Protein AF-A0AAD9J8U0-F1 (afdb_monomer)

pLDDT: mean 70.31, std 21.95, range [33.41, 97.12]

Sequence (191 aa):
MLRVLRGERAHTTIIHQSSKSTVIAKATTEDRRFEGFLTSHAYGHVLAEIAKRDTVLFPRETAAPAPSTEGPVTVTDDSCTCAFPCTFRLPCRHILAHREMSCKSSFDADLADKRWTASYSMSSVAPAESLQPSQKPSPRLQPSQKPSPCLQPSQKPSHKYTVTTLILRMTLFKQRLISSPKYPTSTFVTS

Mean predicted aligned error: 18.39 Å

Organism: Ridgeia piscesae (NCBI:txid27915)

Foldseek 3Di:
DPPPVVVVVVVVVVVVVVVLVVLVVQQDPLLCVCVQWFDPVLNVVSSVQSSCLVVWDDDPPDQWFTDDPVGGWREDLQDIPDPCCVPQLADGSRNQNVCVVVVHRSDDNNSHDPCGTPVNVVVPPDPPDDDDDDDDDDDDDDDDDDDDDDDDDDDDDDDDDDDDDDPDDPPPDPPDPPDDDDDDDDDDDDD

InterPro domains:
  IPR007527 Zinc finger, SWIM-type [PS50966] (71-103)

Secondary structure (DSSP, 8-state):
--STHHHHHHHHHHHHHHHHHHHHHH--TTTTHHHHHB-HHHHHHHHHHHTTGGG----SSS-PPEEETTEEE-B-SS-B-SHHHHHH-S--HHHHHHHHHTT--S--GGGS-GGGBHHHHHHT---------------------PPPPPPP-----------------SSS-SS-S--PPPPPP------

Radius of gyration: 27.57 Å; Cα contacts (8 Å, |Δi|>4): 130; chains: 1; bounding box: 66×89×74 Å

Structure (mmCIF, N/CA/C/O backbone):
data_AF-A0AAD9J8U0-F1
#
_entry.id   AF-A0AAD9J8U0-F1
#
loop_
_atom_site.group_PDB
_atom_site.id
_atom_site.type_symbol
_atom_site.label_atom_id
_atom_site.label_alt_id
_atom_site.label_comp_id
_atom_site.label_asym_id
_atom_site.label_entity_id
_atom_site.label_seq_id
_atom_site.pdbx_PDB_ins_code
_atom_site.Cartn_x
_atom_site.Cartn_y
_atom_site.Cartn_z
_atom_site.occupancy
_atom_site.B_iso_or_equiv
_atom_site.auth_seq_id
_atom_site.auth_comp_id
_atom_site.auth_asym_id
_atom_site.auth_atom_id
_atom_site.pdbx_PDB_model_num
ATOM 1 N N . MET A 1 1 ? -13.017 -4.670 -43.293 1.00 50.97 1 MET A N 1
ATOM 2 C CA . MET A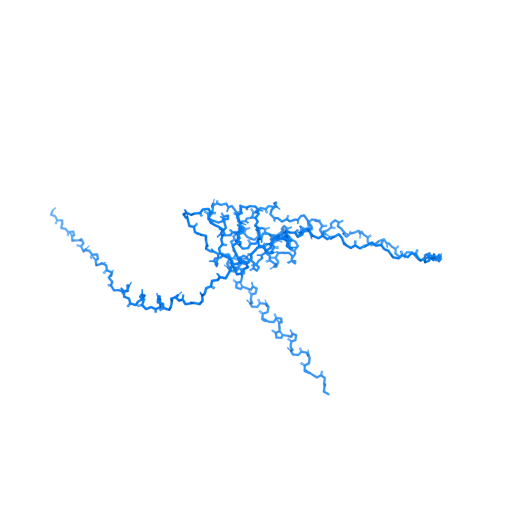 1 1 ? -13.422 -4.147 -41.966 1.00 50.97 1 MET A CA 1
ATOM 3 C C . MET A 1 1 ? -12.274 -4.316 -40.961 1.00 50.97 1 MET A C 1
ATOM 5 O O . MET A 1 1 ? -12.186 -5.361 -40.344 1.00 50.97 1 MET A O 1
ATOM 9 N N . LEU A 1 2 ? -11.360 -3.343 -40.816 1.00 51.59 2 LEU A N 1
ATOM 10 C CA . LEU A 1 2 ? -10.200 -3.439 -39.891 1.00 51.59 2 LEU A CA 1
ATOM 11 C C . LEU A 1 2 ? -9.899 -2.126 -39.125 1.00 51.59 2 LEU A C 1
ATOM 13 O O . LEU A 1 2 ? -8.809 -1.947 -38.593 1.00 51.59 2 LEU A O 1
ATOM 17 N N . ARG A 1 3 ? -10.846 -1.176 -39.057 1.00 55.41 3 ARG A N 1
ATOM 18 C CA . ARG A 1 3 ? -10.639 0.133 -38.392 1.00 55.41 3 ARG A CA 1
ATOM 19 C C . ARG A 1 3 ? -11.109 0.201 -36.932 1.00 55.41 3 ARG A C 1
ATOM 21 O O . ARG A 1 3 ? -10.814 1.181 -36.262 1.00 55.41 3 ARG A O 1
ATOM 28 N N . VAL A 1 4 ? -11.792 -0.825 -36.426 1.00 57.00 4 VAL A N 1
ATOM 29 C CA . VAL A 1 4 ? -12.461 -0.770 -35.109 1.00 57.00 4 VAL A CA 1
ATOM 30 C C . VAL A 1 4 ? -11.488 -0.992 -33.937 1.00 57.00 4 VAL A C 1
ATOM 32 O O . VAL A 1 4 ? -11.647 -0.388 -32.885 1.00 57.00 4 VAL A O 1
ATOM 35 N N . LEU A 1 5 ? -10.395 -1.739 -34.132 1.00 52.69 5 LEU A N 1
ATOM 36 C CA . LEU A 1 5 ? -9.500 -2.141 -33.032 1.00 52.69 5 LEU A CA 1
ATOM 37 C C . LEU A 1 5 ? -8.493 -1.061 -32.572 1.00 52.69 5 LEU A C 1
ATOM 39 O O . LEU A 1 5 ? -7.858 -1.221 -31.532 1.00 52.69 5 LEU A O 1
ATOM 43 N N . ARG A 1 6 ? -8.311 0.042 -33.320 1.00 54.88 6 ARG A N 1
ATOM 44 C CA . ARG A 1 6 ? -7.396 1.137 -32.914 1.00 54.88 6 ARG A CA 1
ATOM 45 C C . ARG A 1 6 ? -8.037 2.153 -31.960 1.00 54.88 6 ARG A C 1
ATOM 47 O O . ARG A 1 6 ? -7.301 2.801 -31.223 1.00 54.88 6 ARG A O 1
ATOM 54 N N . GLY A 1 7 ? -9.367 2.276 -31.944 1.00 55.00 7 GLY A N 1
ATOM 55 C CA . GLY A 1 7 ? -10.076 3.229 -31.078 1.00 55.00 7 GLY A CA 1
ATOM 56 C C . GLY A 1 7 ? -10.108 2.810 -29.604 1.00 55.00 7 GLY A C 1
ATOM 57 O O . GLY A 1 7 ? -9.929 3.644 -28.720 1.00 55.00 7 GLY A O 1
ATOM 58 N N . GLU A 1 8 ? -10.251 1.510 -29.332 1.00 53.22 8 GLU A N 1
ATOM 59 C CA . GLU A 1 8 ? -10.388 0.992 -27.963 1.00 53.22 8 GLU A CA 1
ATOM 60 C C . GLU A 1 8 ? -9.113 1.173 -27.127 1.00 53.22 8 GLU A C 1
ATOM 62 O O . GLU A 1 8 ? -9.189 1.559 -25.960 1.00 53.22 8 GLU A O 1
ATOM 67 N N . ARG A 1 9 ? -7.922 1.005 -27.727 1.00 54.78 9 ARG A N 1
ATOM 68 C CA . ARG A 1 9 ? -6.651 1.255 -27.021 1.00 54.78 9 ARG A CA 1
ATOM 69 C C . ARG A 1 9 ? -6.529 2.703 -26.553 1.00 54.78 9 ARG A C 1
ATOM 71 O O . ARG A 1 9 ? -6.177 2.922 -25.400 1.00 54.78 9 ARG A O 1
ATOM 78 N N . ALA A 1 10 ? -6.874 3.677 -27.394 1.00 54.81 10 ALA A N 1
ATOM 79 C CA . ALA A 1 10 ? -6.769 5.089 -27.026 1.00 54.81 10 ALA A CA 1
ATOM 80 C C . ALA A 1 10 ? -7.714 5.459 -25.868 1.00 54.81 10 ALA A C 1
ATOM 82 O O . ALA A 1 10 ? -7.322 6.191 -24.960 1.00 54.81 10 ALA A O 1
ATOM 83 N N . HIS A 1 11 ? -8.926 4.898 -25.850 1.00 58.62 11 HIS A N 1
ATOM 84 C CA . HIS A 1 11 ? -9.901 5.167 -24.793 1.00 58.62 11 HIS A CA 1
ATOM 85 C C . HIS A 1 11 ? -9.469 4.578 -23.441 1.00 58.62 11 HIS A C 1
ATOM 87 O O . HIS A 1 11 ? -9.596 5.235 -22.407 1.00 58.62 11 HIS A O 1
ATOM 93 N N . THR A 1 12 ? -8.878 3.375 -23.439 1.00 57.91 12 THR A N 1
ATOM 94 C CA . THR A 1 12 ? -8.316 2.799 -22.205 1.00 57.91 12 THR A CA 1
ATOM 95 C C . THR A 1 12 ? -7.174 3.651 -21.648 1.00 57.91 12 THR A C 1
ATOM 97 O O . THR A 1 12 ? -7.135 3.902 -20.444 1.00 57.91 12 THR A O 1
ATOM 100 N N . THR A 1 13 ? -6.285 4.177 -22.500 1.00 56.94 13 THR A N 1
ATOM 101 C CA . THR A 1 13 ? -5.152 5.001 -22.049 1.00 56.94 13 THR A CA 1
ATOM 102 C C . THR A 1 13 ? -5.612 6.294 -21.370 1.00 56.94 13 THR A C 1
ATOM 104 O O . THR A 1 13 ? -5.098 6.632 -20.306 1.00 56.94 13 THR A O 1
ATOM 107 N N . ILE A 1 14 ? -6.621 6.974 -21.923 1.00 59.69 14 ILE A N 1
ATOM 108 C CA . ILE A 1 14 ? -7.143 8.232 -21.363 1.00 59.69 14 ILE A CA 1
ATOM 109 C C . ILE A 1 14 ? -7.796 8.004 -19.986 1.00 59.69 14 ILE A C 1
ATOM 111 O O . ILE A 1 14 ? -7.549 8.771 -19.055 1.00 59.69 14 ILE A O 1
ATOM 115 N N . ILE A 1 15 ? -8.564 6.921 -19.816 1.00 59.59 15 ILE A N 1
ATOM 116 C CA . ILE A 1 15 ? -9.208 6.581 -18.531 1.00 59.59 15 ILE A CA 1
ATOM 117 C C . ILE A 1 15 ? -8.171 6.209 -17.458 1.00 59.59 15 ILE A C 1
ATOM 119 O O . ILE A 1 15 ? -8.286 6.622 -16.299 1.00 59.59 15 ILE A O 1
ATOM 123 N N . HIS A 1 16 ? -7.133 5.451 -17.823 1.00 55.59 16 HIS A N 1
ATOM 124 C CA . HIS A 1 16 ? -6.053 5.119 -16.891 1.00 55.59 16 HIS A CA 1
ATOM 125 C C . HIS A 1 16 ? -5.273 6.364 -16.447 1.00 55.59 16 HIS A C 1
ATOM 127 O O . HIS A 1 16 ? -4.867 6.457 -15.286 1.00 55.59 16 HIS A O 1
ATOM 133 N N . GLN A 1 17 ? -5.093 7.338 -17.342 1.00 56.22 17 GLN A N 1
ATOM 134 C CA . GLN A 1 17 ? -4.349 8.560 -17.051 1.00 56.22 17 GLN A CA 1
ATOM 135 C C . GLN A 1 17 ? -5.121 9.512 -16.124 1.00 56.22 17 GLN A C 1
ATOM 137 O O . GLN A 1 17 ? -4.527 10.057 -15.193 1.00 56.22 17 GLN A O 1
ATOM 142 N N . SER A 1 18 ? -6.440 9.654 -16.302 1.00 57.31 18 SER A N 1
ATOM 143 C CA . SER A 1 18 ? -7.274 10.476 -15.410 1.00 57.31 18 SER A CA 1
ATOM 144 C C . SER A 1 18 ? -7.386 9.876 -14.004 1.00 57.31 18 SER A C 1
ATOM 146 O O . SER A 1 18 ? -7.225 10.588 -13.013 1.00 57.31 18 SER A O 1
ATOM 148 N N . SER A 1 19 ? -7.546 8.552 -13.906 1.00 56.25 19 SER A N 1
ATOM 149 C CA . SER A 1 19 ? -7.629 7.836 -12.625 1.00 56.25 19 SER A CA 1
ATOM 150 C C . SER A 1 19 ? -6.336 7.957 -11.812 1.00 56.25 19 SER A C 1
ATOM 152 O O . SER A 1 19 ? -6.375 8.125 -10.594 1.00 56.25 19 SER A O 1
ATOM 154 N N . LYS A 1 20 ? -5.174 7.937 -12.479 1.00 58.91 20 LYS A N 1
ATOM 155 C CA . LYS A 1 20 ? -3.867 8.107 -11.827 1.00 58.91 20 LYS A CA 1
ATOM 156 C C . LYS A 1 20 ? -3.720 9.491 -11.178 1.00 58.91 20 LYS A C 1
ATOM 158 O O . LYS A 1 20 ? -3.128 9.597 -10.107 1.00 58.91 20 LYS A O 1
ATOM 163 N N . SER A 1 21 ? -4.296 10.534 -11.779 1.00 59.50 21 SER A N 1
ATOM 164 C CA . SER A 1 21 ? -4.202 11.911 -11.274 1.00 59.50 21 SER A CA 1
ATOM 165 C C . SER A 1 21 ? -4.947 12.116 -9.953 1.00 59.50 21 SER A C 1
ATOM 167 O O . SER A 1 21 ? -4.435 12.786 -9.059 1.00 59.50 21 SER A O 1
ATOM 169 N N . THR A 1 22 ? -6.138 11.532 -9.794 1.00 61.53 22 THR A N 1
ATOM 170 C CA . THR A 1 22 ? -6.919 11.653 -8.549 1.00 61.53 22 THR A CA 1
ATOM 171 C C . THR A 1 22 ? -6.259 10.909 -7.391 1.00 61.53 22 THR A C 1
ATOM 173 O O . THR A 1 22 ? -6.312 11.355 -6.248 1.00 61.53 22 THR A O 1
ATOM 176 N N . VAL A 1 23 ? -5.594 9.793 -7.685 1.00 62.78 23 VAL A N 1
ATOM 177 C CA . VAL A 1 23 ? -4.896 8.992 -6.679 1.00 62.78 23 VAL A CA 1
ATOM 178 C C . VAL A 1 23 ? -3.677 9.735 -6.113 1.00 62.78 23 VAL A C 1
ATOM 180 O O . VAL A 1 23 ? -3.467 9.729 -4.903 1.00 62.78 23 VAL A O 1
ATOM 183 N N . ILE A 1 24 ? -2.916 10.442 -6.956 1.00 67.00 24 ILE A N 1
ATOM 184 C CA . ILE A 1 24 ? -1.754 11.239 -6.517 1.00 67.00 24 ILE A CA 1
ATOM 185 C C . ILE A 1 24 ? -2.169 12.381 -5.575 1.00 67.00 24 ILE A C 1
ATOM 187 O O . ILE A 1 24 ? -1.408 12.740 -4.679 1.00 67.00 24 ILE A O 1
ATOM 191 N N . ALA A 1 25 ? -3.376 12.931 -5.732 1.00 68.06 25 ALA A N 1
ATOM 192 C CA . ALA A 1 25 ? -3.864 14.025 -4.891 1.00 68.06 25 ALA A CA 1
ATOM 193 C C . ALA A 1 25 ? -4.117 13.613 -3.427 1.00 68.06 25 ALA A C 1
ATOM 195 O O . ALA A 1 25 ? -4.076 14.466 -2.546 1.00 68.06 25 ALA A O 1
ATOM 196 N N . LYS A 1 26 ? -4.364 12.323 -3.164 1.00 76.56 26 LYS A N 1
ATOM 197 C CA . LYS A 1 26 ? -4.567 11.786 -1.808 1.00 76.56 26 LYS A CA 1
ATOM 198 C C . LYS A 1 26 ? -3.280 11.326 -1.123 1.00 76.56 26 LYS A C 1
ATOM 200 O O . LYS A 1 26 ? -3.281 11.116 0.084 1.00 76.56 26 LYS A O 1
ATOM 205 N N . ALA A 1 27 ? -2.205 11.133 -1.883 1.00 84.81 27 ALA A N 1
ATOM 206 C CA . ALA A 1 27 ? -0.946 10.646 -1.344 1.00 84.81 27 ALA A CA 1
ATOM 207 C C . ALA A 1 27 ? -0.275 11.722 -0.475 1.00 84.81 27 ALA A C 1
ATOM 209 O O . ALA A 1 27 ? -0.084 12.863 -0.904 1.00 84.81 27 ALA A O 1
ATOM 210 N N . THR A 1 28 ? 0.112 11.339 0.739 1.00 88.00 28 THR A N 1
ATOM 211 C CA . THR A 1 28 ? 0.881 12.185 1.656 1.00 88.00 28 THR A CA 1
ATOM 212 C C . THR A 1 28 ? 2.326 12.363 1.173 1.00 88.00 28 THR A C 1
ATOM 214 O O . THR A 1 28 ? 2.788 11.704 0.238 1.00 88.00 28 THR A O 1
ATOM 217 N N . THR A 1 29 ? 3.084 13.251 1.821 1.00 89.62 29 THR A N 1
ATOM 218 C CA . THR A 1 29 ? 4.527 13.396 1.564 1.00 89.62 29 THR A CA 1
ATOM 219 C C . THR A 1 29 ? 5.302 12.115 1.868 1.00 89.62 29 THR A C 1
ATOM 221 O O . THR A 1 29 ? 6.253 11.802 1.156 1.00 89.62 29 THR A O 1
ATOM 224 N N . GLU A 1 30 ? 4.882 11.357 2.885 1.00 92.00 30 GLU A N 1
ATOM 225 C CA . GLU A 1 30 ? 5.492 10.070 3.231 1.00 92.00 30 GLU A CA 1
ATOM 226 C C . GLU A 1 30 ? 5.195 9.013 2.164 1.00 92.00 30 GLU A C 1
ATOM 228 O O . GLU A 1 30 ? 6.100 8.297 1.746 1.00 92.00 30 GLU A O 1
ATOM 233 N N . ASP A 1 31 ? 3.974 8.980 1.628 1.00 92.69 31 ASP A N 1
ATOM 234 C CA . ASP A 1 31 ? 3.587 8.037 0.572 1.00 92.69 31 ASP A CA 1
ATOM 235 C C . ASP A 1 31 ? 4.443 8.194 -0.701 1.00 92.69 31 ASP A C 1
ATOM 237 O O . ASP A 1 31 ? 4.770 7.213 -1.372 1.00 92.69 31 ASP A O 1
ATOM 241 N N . ARG A 1 32 ? 4.882 9.421 -1.012 1.00 92.69 32 ARG A N 1
ATOM 242 C CA . ARG A 1 32 ? 5.769 9.688 -2.159 1.00 92.69 32 ARG A CA 1
ATOM 243 C C . ARG A 1 32 ? 7.160 9.078 -2.003 1.00 92.69 32 ARG A C 1
ATOM 245 O O . ARG A 1 32 ? 7.841 8.875 -3.003 1.00 92.69 32 ARG A O 1
ATOM 252 N N . ARG A 1 33 ? 7.591 8.726 -0.786 1.00 95.56 33 ARG A N 1
ATOM 253 C CA . ARG A 1 33 ? 8.888 8.059 -0.576 1.00 95.56 33 ARG A CA 1
ATOM 254 C C . ARG A 1 33 ? 8.937 6.676 -1.229 1.00 95.56 33 ARG A C 1
ATOM 256 O O . ARG A 1 33 ? 10.012 6.240 -1.638 1.00 95.56 33 ARG A O 1
ATOM 263 N N . PHE A 1 34 ? 7.788 6.021 -1.420 1.00 95.19 34 PHE A N 1
ATOM 264 C CA . PHE A 1 34 ? 7.720 4.766 -2.170 1.00 95.19 34 PHE A CA 1
ATOM 265 C C . PHE A 1 34 ? 8.108 4.926 -3.647 1.00 95.19 34 PHE A C 1
ATOM 267 O O . PHE A 1 34 ? 8.610 3.969 -4.230 1.00 95.19 34 PHE A O 1
ATOM 274 N N . GLU A 1 35 ? 7.938 6.110 -4.245 1.00 94.06 35 GLU A N 1
ATOM 275 C CA . GLU A 1 35 ? 8.239 6.354 -5.663 1.00 94.06 35 GLU A CA 1
ATOM 276 C C . GLU A 1 35 ? 9.735 6.234 -5.979 1.00 94.06 35 GLU A C 1
ATOM 278 O O . GLU A 1 35 ? 10.104 5.689 -7.015 1.00 94.06 35 GLU A O 1
ATOM 283 N N . GLY A 1 36 ? 10.600 6.705 -5.075 1.00 92.62 36 GLY A N 1
ATOM 284 C CA . GLY A 1 36 ? 12.055 6.598 -5.225 1.00 92.62 36 GLY A CA 1
ATOM 285 C C . GLY A 1 36 ? 12.634 5.261 -4.751 1.00 92.62 36 GLY A C 1
ATOM 286 O O . GLY A 1 36 ? 13.758 4.916 -5.106 1.00 92.62 36 GLY A O 1
ATOM 287 N N . PHE A 1 37 ? 11.884 4.512 -3.940 1.00 96.00 37 PHE A N 1
ATOM 288 C CA . PHE A 1 37 ? 12.343 3.255 -3.348 1.00 96.00 37 PHE A CA 1
ATOM 289 C C . PHE A 1 37 ? 11.940 2.026 -4.173 1.00 96.00 37 PHE A C 1
ATOM 291 O O . PHE A 1 37 ? 12.732 1.095 -4.346 1.00 96.00 37 PHE A O 1
ATOM 298 N N . LEU A 1 38 ? 10.713 2.016 -4.694 1.00 96.44 38 LEU A N 1
ATOM 299 C CA . LEU A 1 38 ? 10.144 0.896 -5.435 1.00 96.44 38 LEU A CA 1
ATOM 300 C C . LEU A 1 38 ? 10.339 1.048 -6.943 1.00 96.44 38 LEU A C 1
ATOM 302 O O . LEU A 1 38 ? 10.488 2.139 -7.485 1.00 96.44 38 LEU A O 1
ATOM 306 N N . THR A 1 39 ? 10.262 -0.073 -7.654 1.00 95.69 39 THR A N 1
ATOM 307 C CA . THR A 1 39 ? 10.069 -0.051 -9.108 1.00 95.69 39 THR A CA 1
ATOM 308 C C . THR A 1 39 ? 8.760 0.659 -9.464 1.00 95.69 39 THR A C 1
ATOM 310 O O . THR A 1 39 ? 7.766 0.551 -8.743 1.00 95.69 39 THR A O 1
ATOM 313 N N . SER A 1 40 ? 8.718 1.326 -10.624 1.00 93.81 40 SER A N 1
ATOM 314 C CA . SER A 1 40 ? 7.515 2.038 -11.093 1.00 93.81 40 SER A CA 1
ATOM 315 C C . SER A 1 40 ? 6.266 1.140 -11.123 1.00 93.81 40 SER A C 1
ATOM 317 O O . SER A 1 40 ? 5.170 1.572 -10.766 1.00 93.81 40 SER A O 1
ATOM 319 N N . HIS A 1 41 ? 6.443 -0.138 -11.479 1.00 94.19 41 HIS A N 1
ATOM 320 C CA . HIS A 1 41 ? 5.377 -1.138 -11.469 1.00 94.19 41 HIS A CA 1
ATOM 321 C C . HIS A 1 41 ? 4.848 -1.421 -10.053 1.00 94.19 41 HIS A C 1
ATOM 323 O O . HIS A 1 41 ? 3.645 -1.333 -9.813 1.00 94.19 41 HIS A O 1
ATOM 329 N N . ALA A 1 42 ? 5.735 -1.722 -9.097 1.00 95.94 42 ALA A N 1
ATOM 330 C CA . ALA A 1 42 ? 5.347 -1.970 -7.708 1.00 95.94 42 ALA A CA 1
ATOM 331 C C . ALA A 1 42 ? 4.711 -0.736 -7.059 1.00 95.94 42 ALA A C 1
ATOM 333 O O . ALA A 1 42 ? 3.689 -0.852 -6.381 1.00 95.94 42 ALA A O 1
ATOM 334 N N . TYR A 1 43 ? 5.268 0.450 -7.322 1.00 96.00 43 TYR A N 1
ATOM 335 C CA . TYR A 1 43 ? 4.711 1.706 -6.837 1.00 96.00 43 TYR A CA 1
ATOM 336 C C . TYR A 1 43 ? 3.278 1.918 -7.336 1.00 96.00 43 TYR A C 1
ATOM 338 O O . TYR A 1 43 ? 2.421 2.312 -6.554 1.00 96.00 43 TYR A O 1
ATOM 346 N N . GLY A 1 44 ? 2.969 1.565 -8.589 1.00 94.62 44 GLY A N 1
ATOM 347 C CA . GLY A 1 44 ? 1.602 1.620 -9.116 1.00 94.62 44 GLY A CA 1
ATOM 348 C C . GLY A 1 44 ? 0.589 0.808 -8.296 1.00 94.62 44 GLY A C 1
ATOM 349 O O . GLY A 1 44 ? -0.532 1.270 -8.078 1.00 94.62 44 GLY A O 1
ATOM 350 N N . HIS A 1 45 ? 0.984 -0.364 -7.789 1.00 95.75 45 HIS A N 1
ATOM 351 C CA . HIS A 1 45 ? 0.135 -1.176 -6.913 1.00 95.75 45 HIS A CA 1
ATOM 352 C C . HIS A 1 45 ? -0.053 -0.545 -5.530 1.00 95.75 45 HIS A C 1
ATOM 354 O O . HIS A 1 45 ? -1.184 -0.464 -5.054 1.00 95.75 45 HIS A O 1
ATOM 360 N N . VAL A 1 46 ? 1.028 -0.071 -4.903 1.00 96.12 46 VAL A N 1
ATOM 361 C CA . VAL A 1 46 ? 0.964 0.598 -3.589 1.00 96.12 46 VAL A CA 1
ATOM 362 C C . VAL A 1 46 ? 0.114 1.863 -3.673 1.00 96.12 46 VAL A C 1
ATOM 364 O O . VAL A 1 46 ? -0.743 2.100 -2.829 1.00 96.12 46 VAL A O 1
ATOM 367 N N . LEU A 1 47 ? 0.274 2.633 -4.745 1.00 95.00 47 LEU A N 1
ATOM 368 C CA . LEU A 1 47 ? -0.476 3.853 -4.999 1.00 95.00 47 LEU A CA 1
ATOM 369 C C . LEU A 1 47 ? -1.990 3.581 -5.124 1.00 95.00 47 LEU A C 1
ATOM 371 O O . LEU A 1 47 ? -2.807 4.318 -4.570 1.00 95.00 47 LEU A O 1
ATOM 375 N N . ALA A 1 48 ? -2.377 2.482 -5.778 1.00 93.94 48 ALA A N 1
ATOM 376 C CA . ALA A 1 48 ? -3.774 2.052 -5.839 1.00 93.94 48 ALA A CA 1
ATOM 377 C C . ALA A 1 48 ? -4.340 1.656 -4.463 1.00 93.94 48 ALA A C 1
ATOM 379 O O . ALA A 1 48 ? -5.532 1.845 -4.218 1.00 93.94 48 ALA A O 1
ATOM 380 N N . GLU A 1 49 ? -3.513 1.113 -3.570 1.00 95.19 49 GLU A N 1
ATOM 381 C CA . GLU A 1 49 ? -3.907 0.795 -2.197 1.00 95.19 49 GLU A CA 1
ATOM 382 C C . GLU A 1 49 ? -3.984 2.045 -1.307 1.00 95.19 49 GLU A C 1
ATOM 384 O O . GLU A 1 49 ? -4.941 2.169 -0.542 1.00 95.19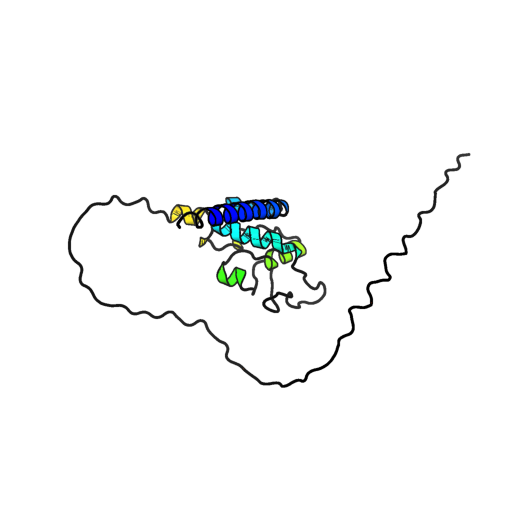 49 GLU A O 1
ATOM 389 N N . ILE A 1 50 ? -3.076 3.016 -1.470 1.00 95.06 50 ILE A N 1
ATOM 390 C CA . ILE A 1 50 ? -3.120 4.319 -0.778 1.00 95.06 50 ILE A CA 1
ATOM 391 C C . ILE A 1 50 ? -4.455 5.026 -1.037 1.00 95.06 50 ILE A C 1
ATOM 393 O O . ILE A 1 50 ? -5.106 5.474 -0.098 1.00 95.06 50 ILE A O 1
ATOM 397 N N . ALA A 1 51 ? -4.940 5.052 -2.284 1.00 93.25 51 ALA A N 1
ATOM 398 C CA . ALA A 1 51 ? -6.234 5.671 -2.601 1.00 93.25 51 ALA A CA 1
ATOM 399 C C . ALA A 1 51 ? -7.435 5.052 -1.872 1.00 93.25 51 ALA A C 1
ATOM 401 O O . ALA A 1 51 ? -8.479 5.699 -1.747 1.00 93.25 51 ALA A O 1
ATOM 402 N N . LYS A 1 52 ? -7.303 3.801 -1.422 1.00 92.69 52 LYS A N 1
ATOM 403 C CA . LYS A 1 52 ? -8.348 3.056 -0.717 1.00 92.69 52 LYS A CA 1
ATOM 404 C C . LYS A 1 52 ? -8.141 3.059 0.799 1.00 92.69 52 LYS A C 1
ATOM 406 O O . LYS A 1 52 ? -8.980 2.491 1.494 1.00 92.69 52 LYS A O 1
ATOM 411 N N . ARG A 1 53 ? -7.069 3.663 1.320 1.00 92.06 53 ARG A N 1
ATOM 412 C CA . ARG A 1 53 ? -6.724 3.659 2.751 1.00 92.06 53 ARG A CA 1
ATOM 413 C C . ARG A 1 53 ? -7.875 4.160 3.624 1.00 92.06 53 ARG A C 1
ATOM 415 O O . ARG A 1 53 ? -8.293 3.445 4.526 1.00 92.06 53 ARG A O 1
ATOM 422 N N . ASP A 1 54 ? -8.479 5.288 3.245 1.00 90.19 54 ASP A N 1
ATOM 423 C CA . ASP A 1 54 ? -9.595 5.928 3.969 1.00 90.19 54 ASP A CA 1
ATOM 424 C C . ASP A 1 54 ? -10.864 5.060 4.065 1.00 90.19 54 ASP A C 1
ATOM 426 O O . ASP A 1 54 ? -11.771 5.356 4.839 1.00 90.19 54 ASP A O 1
ATOM 430 N N . THR A 1 55 ? -10.975 4.009 3.243 1.00 91.00 55 THR A N 1
ATOM 431 C CA . THR A 1 55 ? -12.137 3.103 3.257 1.00 91.00 55 THR A CA 1
ATOM 432 C C . THR A 1 55 ? -12.056 2.057 4.365 1.00 91.00 55 THR A C 1
ATOM 434 O O . THR A 1 55 ? -13.056 1.404 4.662 1.00 91.00 55 THR A O 1
ATOM 437 N N . VAL A 1 56 ? -10.880 1.885 4.972 1.00 90.94 56 VAL A N 1
ATOM 438 C CA . VAL A 1 56 ? -10.655 0.914 6.040 1.00 90.94 56 VAL A CA 1
ATOM 439 C C . VAL A 1 56 ? -11.019 1.550 7.377 1.00 90.94 56 VAL A C 1
ATOM 441 O O . VAL A 1 56 ? -10.436 2.552 7.781 1.00 90.94 56 VAL A O 1
ATOM 444 N N . LEU A 1 57 ? -11.965 0.936 8.085 1.00 87.56 57 LEU A N 1
ATOM 445 C CA . LEU A 1 57 ? -12.375 1.353 9.422 1.00 87.56 57 LEU A CA 1
ATOM 446 C C . LEU A 1 57 ? -12.031 0.252 10.420 1.00 87.56 57 LEU A C 1
ATOM 448 O O . LEU A 1 57 ? -12.530 -0.869 10.310 1.00 87.56 57 LEU A O 1
ATOM 452 N N . PHE A 1 58 ? -11.207 0.579 11.411 1.00 85.00 58 PHE A N 1
ATOM 453 C CA . PHE A 1 58 ? -10.907 -0.324 12.516 1.00 85.00 58 PHE A CA 1
ATOM 454 C C . PHE A 1 58 ? -11.815 -0.014 13.716 1.00 85.00 58 PHE A C 1
ATOM 456 O O . PHE A 1 58 ? -11.948 1.154 14.100 1.00 85.00 58 PHE A O 1
ATOM 463 N N . PRO A 1 59 ? -12.440 -1.030 14.337 1.00 81.56 59 PRO A N 1
ATOM 464 C CA . PRO A 1 59 ? -13.139 -0.857 15.606 1.00 81.56 59 PRO A CA 1
ATOM 465 C C . PRO A 1 59 ? -12.164 -0.369 16.689 1.00 81.56 59 PRO A C 1
ATOM 467 O O . PRO A 1 59 ? -11.129 -0.986 16.913 1.00 81.56 59 PRO A O 1
ATOM 470 N N . ARG A 1 60 ? -12.481 0.736 17.377 1.00 69.94 60 ARG A N 1
ATOM 471 C CA . ARG A 1 60 ? -11.580 1.346 18.378 1.00 69.94 60 ARG A CA 1
ATOM 472 C C . ARG A 1 60 ? -11.433 0.545 19.677 1.00 69.94 60 ARG A C 1
ATOM 474 O O . ARG A 1 60 ? -10.477 0.768 20.407 1.00 69.94 60 ARG A O 1
ATOM 481 N N . GLU A 1 61 ? -12.379 -0.340 19.986 1.00 64.25 61 GLU A N 1
ATOM 482 C CA . GLU A 1 61 ? -12.567 -0.857 21.355 1.00 64.25 61 GLU A CA 1
ATOM 483 C C . GLU A 1 61 ? -12.404 -2.371 21.501 1.00 64.25 61 GLU A C 1
ATOM 485 O O . GLU A 1 61 ? -12.546 -2.911 22.593 1.00 64.25 61 GLU A O 1
ATOM 490 N N . THR A 1 62 ? -12.074 -3.091 20.435 1.00 58.16 62 THR A N 1
ATOM 491 C CA . THR A 1 62 ? -11.836 -4.535 20.517 1.00 58.16 62 THR A CA 1
ATOM 492 C C . THR A 1 62 ? -10.654 -4.898 19.640 1.00 58.16 62 THR A C 1
ATOM 494 O O . THR A 1 62 ? -10.540 -4.394 18.528 1.00 58.16 62 THR A O 1
ATOM 497 N N . ALA A 1 63 ? -9.816 -5.835 20.097 1.00 61.78 63 ALA A N 1
ATOM 498 C CA . ALA A 1 63 ? -8.813 -6.535 19.281 1.00 61.78 63 ALA A CA 1
ATOM 499 C C . ALA A 1 63 ? -9.460 -7.404 18.174 1.00 61.78 63 ALA A C 1
ATOM 501 O O . ALA A 1 63 ? -8.944 -8.451 17.787 1.00 61.78 63 ALA A O 1
ATOM 502 N N . ALA A 1 64 ? -10.649 -7.007 17.720 1.00 65.38 64 ALA A N 1
ATOM 503 C CA . ALA A 1 64 ? -11.407 -7.663 16.694 1.00 65.38 64 ALA A CA 1
ATOM 504 C C . ALA A 1 64 ? -10.730 -7.403 15.341 1.00 65.38 64 ALA A C 1
ATOM 506 O O . ALA A 1 64 ? -10.289 -6.284 15.066 1.00 65.38 64 ALA A O 1
ATOM 507 N N . PRO A 1 65 ? -10.652 -8.430 14.486 1.00 76.62 65 PRO A N 1
ATOM 508 C CA . PRO A 1 65 ? -10.085 -8.294 13.156 1.00 76.62 65 PRO A CA 1
ATOM 509 C C . PRO A 1 65 ? -10.854 -7.254 12.330 1.00 76.62 65 PRO A C 1
ATOM 511 O O . PRO A 1 65 ? -12.071 -7.097 12.461 1.00 76.62 65 PRO A O 1
ATOM 514 N N . ALA A 1 66 ? -10.135 -6.548 11.461 1.00 75.00 66 ALA A N 1
ATOM 515 C CA . ALA A 1 66 ? -10.699 -5.509 10.616 1.00 75.00 66 ALA A CA 1
ATOM 516 C C . ALA A 1 66 ? -11.669 -6.111 9.587 1.00 75.00 66 ALA A C 1
ATOM 518 O O . ALA A 1 66 ? -11.356 -7.147 8.986 1.00 75.00 66 ALA A O 1
ATOM 519 N N . PRO A 1 67 ? -12.832 -5.481 9.344 1.00 74.56 67 PRO A N 1
ATOM 520 C CA . PRO A 1 67 ? -13.745 -5.933 8.309 1.00 74.56 67 PRO A CA 1
ATOM 521 C C . PRO A 1 67 ? -13.143 -5.665 6.924 1.00 74.56 67 PRO A C 1
ATOM 523 O O . PRO A 1 67 ? -12.827 -4.529 6.577 1.00 74.56 67 PRO A O 1
ATOM 526 N N . SER A 1 68 ? -13.024 -6.713 6.113 1.00 82.38 68 SER A N 1
ATOM 527 C CA . SER A 1 68 ? -12.668 -6.632 4.696 1.00 82.38 68 SER A CA 1
ATOM 528 C C . SER A 1 68 ? -13.713 -7.368 3.859 1.00 82.38 68 SER A C 1
ATOM 530 O O . SER A 1 68 ? -14.434 -8.241 4.344 1.00 82.38 68 SER A O 1
ATOM 532 N N . THR A 1 69 ? -13.772 -7.052 2.566 1.00 78.62 69 THR A N 1
ATOM 533 C CA . THR A 1 69 ? -14.579 -7.791 1.581 1.00 78.62 69 THR A CA 1
ATOM 534 C C . THR A 1 69 ? -14.180 -9.265 1.473 1.00 78.62 69 THR A C 1
ATOM 536 O O . THR A 1 69 ? -14.967 -10.079 1.006 1.00 78.62 69 THR A O 1
ATOM 539 N N . GLU A 1 70 ? -12.963 -9.605 1.901 1.00 77.94 70 GLU A N 1
ATOM 540 C CA . GLU A 1 70 ? -12.403 -10.963 1.905 1.00 77.94 70 GLU A CA 1
ATOM 541 C C . GLU A 1 70 ? -12.658 -11.713 3.228 1.00 77.94 70 GLU A C 1
ATOM 543 O O . GLU A 1 70 ? -12.253 -12.863 3.371 1.00 77.94 70 GLU A O 1
ATOM 548 N N . GLY A 1 71 ? -13.330 -11.076 4.193 1.00 82.75 71 GLY A N 1
ATOM 549 C CA . GLY A 1 71 ? -13.539 -11.597 5.543 1.00 82.75 71 GLY A CA 1
ATOM 550 C C . GLY A 1 71 ? -12.778 -10.806 6.614 1.00 82.75 71 GLY A C 1
ATOM 551 O O . GLY A 1 71 ? -12.228 -9.742 6.330 1.00 82.75 71 GLY A O 1
ATOM 552 N N . PRO A 1 72 ? -12.779 -11.279 7.870 1.00 85.50 72 PRO A N 1
ATOM 553 C CA . PRO A 1 72 ? -12.032 -10.648 8.953 1.00 85.50 72 PRO A CA 1
ATOM 554 C C . PRO A 1 72 ? -10.521 -10.748 8.709 1.00 85.50 72 PRO A C 1
ATOM 556 O O . PRO A 1 72 ? -9.995 -11.835 8.485 1.00 85.50 72 PRO A O 1
ATOM 559 N N . VAL A 1 73 ? -9.822 -9.615 8.785 1.00 89.56 73 VAL A N 1
ATOM 560 C CA . VAL A 1 73 ? -8.376 -9.522 8.555 1.00 89.56 73 VAL A CA 1
ATOM 561 C C . VAL A 1 73 ? -7.672 -9.082 9.833 1.00 89.56 73 VAL A C 1
ATOM 563 O O . VAL A 1 73 ? -7.969 -8.030 10.397 1.00 89.56 73 VAL A O 1
ATOM 566 N N . THR A 1 74 ? -6.685 -9.859 10.268 1.00 91.25 74 THR A N 1
ATOM 567 C CA . THR A 1 74 ? -5.734 -9.440 11.304 1.00 91.25 74 THR A CA 1
ATOM 568 C C . THR A 1 74 ? -4.673 -8.543 10.681 1.00 91.25 74 THR A C 1
ATOM 570 O O . THR A 1 74 ? -4.089 -8.892 9.645 1.00 91.25 74 THR A O 1
ATOM 573 N N . VAL A 1 75 ? -4.444 -7.389 11.304 1.00 93.06 75 VAL A N 1
ATOM 574 C CA . VAL A 1 75 ? -3.530 -6.344 10.840 1.00 93.06 75 VAL A CA 1
ATOM 575 C C . VAL A 1 75 ? -2.617 -5.959 11.995 1.00 93.06 75 VAL A C 1
ATOM 577 O O . VAL A 1 75 ? -3.084 -5.773 13.114 1.00 93.06 75 VAL A O 1
ATOM 580 N N . THR A 1 76 ? -1.327 -5.857 11.712 1.00 93.44 76 THR A N 1
ATOM 581 C CA . THR A 1 76 ? -0.327 -5.226 12.570 1.00 93.44 76 THR A CA 1
ATOM 582 C C . THR A 1 76 ? 0.315 -4.074 11.802 1.00 93.44 76 THR A C 1
ATOM 584 O O . THR A 1 76 ? 0.013 -3.852 10.627 1.00 93.44 76 THR A O 1
ATOM 587 N N . ASP A 1 77 ? 1.230 -3.349 12.440 1.00 93.44 77 ASP A N 1
ATOM 588 C CA . ASP A 1 77 ? 1.936 -2.245 11.784 1.00 93.44 77 ASP A CA 1
ATOM 589 C C . ASP A 1 77 ? 2.771 -2.682 10.579 1.00 93.44 77 ASP A C 1
ATOM 591 O O . ASP A 1 77 ? 2.989 -1.875 9.676 1.00 93.44 77 ASP A O 1
ATOM 595 N N . ASP A 1 78 ? 3.196 -3.947 10.550 1.00 94.38 78 ASP A N 1
ATOM 596 C CA . ASP A 1 78 ? 4.147 -4.458 9.558 1.00 94.38 78 ASP A CA 1
ATOM 597 C C . ASP A 1 78 ? 3.605 -5.648 8.754 1.00 94.38 78 ASP A C 1
ATOM 599 O O . ASP A 1 78 ? 4.195 -6.069 7.761 1.00 94.38 78 ASP A O 1
ATOM 603 N N . SER A 1 79 ? 2.462 -6.212 9.154 1.00 94.69 79 SER A N 1
ATOM 604 C CA . SER A 1 79 ? 1.905 -7.407 8.524 1.00 94.69 79 SER A CA 1
ATOM 605 C C . SER A 1 79 ? 0.386 -7.360 8.438 1.00 94.69 79 SER A C 1
ATOM 607 O O . SER A 1 79 ? -0.302 -6.709 9.221 1.00 94.69 79 SER A O 1
ATOM 609 N N . CYS A 1 80 ? -0.163 -8.063 7.456 1.00 94.31 80 CYS A N 1
ATOM 610 C CA . CYS A 1 80 ? -1.599 -8.169 7.275 1.00 94.31 80 CYS A CA 1
ATOM 611 C C . CYS A 1 80 ? -1.933 -9.499 6.607 1.00 94.31 80 CYS A C 1
ATOM 613 O O . CYS A 1 80 ? -1.185 -9.989 5.764 1.00 94.31 80 CYS A O 1
ATOM 615 N N . THR A 1 81 ? -3.069 -10.071 6.992 1.00 94.44 81 THR A N 1
ATOM 616 C CA . THR A 1 81 ? -3.539 -11.383 6.517 1.00 94.44 81 THR A CA 1
ATOM 617 C C . THR A 1 81 ? -4.392 -11.318 5.246 1.00 94.44 81 THR A C 1
ATOM 619 O O . THR A 1 81 ? -4.861 -12.351 4.779 1.00 94.44 81 THR A O 1
ATOM 622 N N . CYS A 1 82 ? -4.606 -10.131 4.663 1.00 94.12 82 CYS A N 1
ATOM 623 C CA . CYS A 1 82 ? -5.362 -10.014 3.411 1.00 94.12 82 CYS A CA 1
ATOM 624 C C . CYS A 1 82 ? -4.570 -10.534 2.200 1.00 94.12 82 CYS A C 1
ATOM 626 O O . CYS A 1 82 ? -3.351 -10.705 2.254 1.00 94.12 82 CYS A O 1
ATOM 628 N N . ALA A 1 83 ? -5.250 -10.751 1.071 1.00 94.38 83 ALA A N 1
ATOM 629 C CA . ALA A 1 83 ? -4.628 -11.358 -0.106 1.00 94.38 83 ALA A CA 1
ATOM 630 C C . ALA A 1 83 ? -3.489 -10.518 -0.718 1.00 94.38 83 ALA A C 1
ATOM 632 O O . ALA A 1 83 ? -2.551 -11.063 -1.310 1.00 94.38 83 ALA A O 1
ATOM 633 N N . PHE A 1 84 ? -3.549 -9.190 -0.581 1.00 95.25 84 PHE A N 1
ATOM 634 C CA . PHE A 1 84 ? -2.590 -8.271 -1.195 1.00 95.25 84 PHE A CA 1
ATOM 635 C C . PHE A 1 84 ? -1.137 -8.469 -0.715 1.00 95.25 84 PHE A C 1
ATOM 637 O O . PHE A 1 84 ? -0.291 -8.779 -1.556 1.00 95.25 84 PHE A O 1
ATOM 644 N N . PRO A 1 85 ? -0.798 -8.347 0.585 1.00 94.56 85 PRO A N 1
ATOM 645 C CA . PRO A 1 85 ? 0.559 -8.573 1.076 1.00 94.56 85 PRO A CA 1
ATOM 646 C C . PRO A 1 85 ? 0.998 -10.030 0.887 1.00 94.56 85 PRO A C 1
ATOM 648 O O . PRO A 1 85 ? 2.170 -10.268 0.618 1.00 94.56 85 PRO A O 1
ATOM 651 N N . CYS A 1 86 ? 0.082 -11.003 0.926 1.00 92.69 86 CYS A N 1
ATOM 652 C CA . CYS A 1 86 ? 0.415 -12.399 0.634 1.00 92.69 86 CYS A CA 1
ATOM 653 C C . CYS A 1 86 ? 0.881 -12.600 -0.820 1.00 92.69 86 CYS A C 1
ATOM 655 O O . CYS A 1 86 ? 1.809 -13.366 -1.075 1.00 92.69 86 CYS A O 1
ATOM 657 N N . THR A 1 87 ? 0.265 -11.894 -1.771 1.00 94.62 87 THR A N 1
ATOM 658 C CA . THR A 1 87 ? 0.560 -12.023 -3.208 1.00 94.62 87 THR A CA 1
ATOM 659 C C . THR A 1 87 ? 1.731 -11.136 -3.617 1.00 94.62 87 THR A C 1
ATOM 661 O O . THR A 1 87 ? 2.730 -11.580 -4.193 1.00 94.62 87 THR A O 1
ATOM 664 N N . PHE A 1 88 ? 1.616 -9.850 -3.301 1.00 95.25 88 PHE A N 1
ATOM 665 C CA . PHE A 1 88 ? 2.552 -8.839 -3.747 1.00 95.25 88 PHE A CA 1
ATOM 666 C C . PHE A 1 88 ? 3.709 -8.661 -2.780 1.00 95.25 88 PHE A C 1
ATOM 668 O O . PHE A 1 88 ? 4.776 -8.308 -3.253 1.00 95.25 88 PHE A O 1
ATOM 675 N N . ARG A 1 89 ? 3.583 -8.970 -1.486 1.00 96.56 89 ARG A N 1
ATOM 676 C CA . ARG A 1 89 ? 4.597 -8.622 -0.470 1.00 96.56 89 ARG A CA 1
ATOM 677 C C . ARG A 1 89 ? 4.951 -7.130 -0.498 1.00 96.56 89 ARG A C 1
ATOM 679 O O . ARG A 1 89 ? 6.113 -6.736 -0.565 1.00 96.56 89 ARG A O 1
ATOM 686 N N . LEU A 1 90 ? 3.899 -6.323 -0.553 1.00 97.12 90 LEU A N 1
ATOM 687 C CA . LEU A 1 90 ? 3.910 -4.865 -0.552 1.00 97.12 90 LEU A CA 1
ATOM 688 C C . LEU A 1 90 ? 2.908 -4.380 0.509 1.00 97.12 90 LEU A C 1
ATOM 690 O 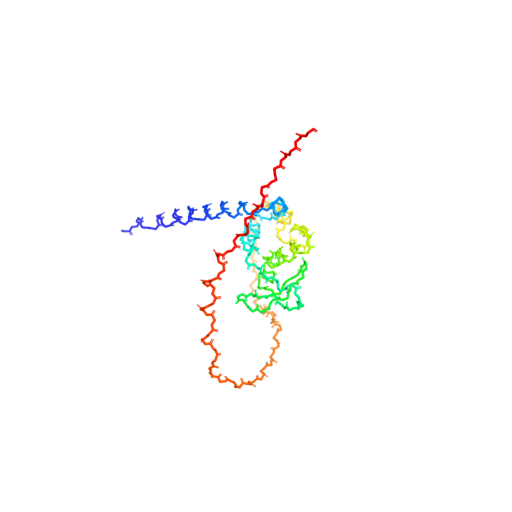O . LEU A 1 90 ? 1.966 -5.124 0.824 1.00 97.12 90 LEU A O 1
ATOM 694 N N . PRO A 1 91 ? 3.054 -3.147 1.027 1.00 96.69 91 PRO A N 1
ATOM 695 C CA . PRO A 1 91 ? 2.097 -2.585 1.971 1.00 96.69 91 PRO A CA 1
ATOM 696 C C . PRO A 1 91 ? 0.708 -2.479 1.334 1.00 96.69 91 PRO A C 1
ATOM 698 O O . PRO A 1 91 ? 0.544 -1.949 0.235 1.00 96.69 91 PRO A O 1
ATOM 701 N N . CYS A 1 92 ? -0.300 -2.998 2.032 1.00 96.44 92 CYS A N 1
ATOM 702 C CA . CYS A 1 92 ? -1.701 -2.915 1.619 1.00 96.44 92 CYS A CA 1
ATOM 703 C C . CYS A 1 92 ? -2.427 -1.774 2.328 1.00 96.44 92 CYS A C 1
ATOM 705 O O . CYS A 1 92 ? -1.964 -1.280 3.358 1.00 96.44 92 CYS A O 1
ATOM 707 N N . ARG A 1 93 ? -3.627 -1.427 1.849 1.00 95.31 93 ARG A N 1
ATOM 708 C CA . ARG A 1 93 ? -4.470 -0.389 2.467 1.00 95.31 93 ARG A CA 1
ATOM 709 C C . ARG A 1 93 ? -4.715 -0.592 3.964 1.00 95.31 93 ARG A C 1
ATOM 711 O O . ARG A 1 93 ? -4.795 0.391 4.688 1.00 95.31 93 ARG A O 1
ATOM 718 N N . HIS A 1 94 ? -4.800 -1.840 4.436 1.00 95.12 94 HIS A N 1
ATOM 719 C CA . HIS A 1 94 ? -5.027 -2.133 5.851 1.00 95.12 94 HIS A CA 1
ATOM 720 C C . HIS A 1 94 ? -3.813 -1.779 6.712 1.00 95.12 94 HIS A C 1
ATOM 722 O O . HIS A 1 94 ? -3.979 -1.123 7.732 1.00 95.12 94 HIS A O 1
ATOM 728 N N . ILE A 1 95 ? -2.604 -2.167 6.285 1.00 95.81 95 ILE A N 1
ATOM 729 C CA . ILE A 1 95 ? -1.355 -1.813 6.983 1.00 95.81 95 ILE A CA 1
ATOM 730 C C . ILE A 1 95 ? -1.220 -0.292 7.029 1.00 95.81 95 ILE A C 1
ATOM 732 O O . ILE A 1 95 ? -0.983 0.280 8.087 1.00 95.81 95 ILE A O 1
ATOM 736 N N . LEU A 1 96 ? -1.432 0.370 5.889 1.00 95.56 96 LEU A N 1
ATOM 737 C CA . LEU A 1 96 ? -1.316 1.823 5.795 1.00 95.56 96 LEU A CA 1
ATOM 738 C C . LEU A 1 96 ? -2.316 2.536 6.721 1.00 95.56 96 LEU A C 1
ATOM 740 O O . LEU A 1 96 ? -1.929 3.457 7.434 1.00 95.56 96 LEU A O 1
ATOM 744 N N . ALA A 1 97 ? -3.577 2.095 6.746 1.00 94.00 97 ALA A N 1
ATOM 745 C CA . ALA A 1 97 ? -4.604 2.670 7.613 1.00 94.00 97 ALA A CA 1
ATOM 746 C C . ALA A 1 97 ? -4.337 2.385 9.103 1.00 94.00 97 ALA A C 1
ATOM 748 O O . ALA A 1 97 ? -4.531 3.263 9.940 1.00 94.00 97 ALA A O 1
ATOM 749 N N . HIS A 1 98 ? -3.848 1.187 9.444 1.00 93.88 98 HIS A N 1
ATOM 750 C CA . HIS A 1 98 ? -3.477 0.843 10.819 1.00 93.88 98 HIS A CA 1
ATOM 751 C C . HIS A 1 98 ? -2.332 1.727 11.320 1.00 93.88 98 HIS A C 1
ATOM 753 O O . HIS A 1 98 ? -2.432 2.315 12.392 1.00 93.88 98 HIS A O 1
ATOM 759 N N . ARG A 1 99 ? -1.278 1.900 10.513 1.00 94.81 99 ARG A N 1
ATOM 760 C CA . ARG A 1 99 ? -0.142 2.771 10.852 1.00 94.81 99 ARG A CA 1
ATOM 761 C C . ARG A 1 99 ? -0.573 4.223 11.042 1.00 94.81 99 ARG A C 1
ATOM 763 O O . ARG A 1 99 ? -0.119 4.855 11.990 1.00 94.81 99 ARG A O 1
ATOM 770 N N . GLU A 1 100 ? -1.474 4.729 10.199 1.00 92.50 100 GLU A N 1
ATOM 771 C CA . GLU A 1 100 ? -2.046 6.073 10.351 1.00 92.50 100 GLU A CA 1
ATOM 772 C C . GLU A 1 100 ? -2.808 6.216 11.678 1.00 92.50 100 GLU A C 1
ATOM 774 O O . GLU A 1 100 ? -2.596 7.181 12.409 1.00 92.50 100 GLU A O 1
ATOM 779 N N . MET A 1 101 ? -3.618 5.218 12.049 1.00 91.06 101 MET A N 1
ATOM 780 C CA . MET A 1 101 ? -4.298 5.189 13.347 1.00 91.06 101 MET A CA 1
ATOM 781 C C . MET A 1 101 ? -3.340 5.094 14.537 1.00 91.06 101 MET A C 1
ATOM 783 O O . MET A 1 101 ? -3.620 5.659 15.593 1.00 91.06 101 MET A O 1
ATOM 787 N N . SER A 1 102 ? -2.219 4.394 14.378 1.00 91.56 102 SER A N 1
ATOM 788 C CA . SER A 1 102 ? -1.169 4.263 15.390 1.00 91.56 102 SER A CA 1
ATOM 789 C C . SER A 1 102 ? -0.153 5.413 15.368 1.00 91.56 102 SER A C 1
ATOM 791 O O . SER A 1 102 ? 0.870 5.322 16.047 1.00 91.56 102 SER A O 1
ATOM 793 N N . CYS A 1 103 ? -0.408 6.488 14.608 1.00 91.69 103 CYS A N 1
ATOM 794 C CA . CYS A 1 103 ? 0.491 7.637 14.439 1.00 91.69 103 CYS A CA 1
ATOM 795 C C . CYS A 1 103 ? 1.916 7.257 13.980 1.00 91.69 103 CYS A C 1
ATOM 797 O O . CYS A 1 103 ? 2.888 7.938 14.311 1.00 91.69 103 CYS A O 1
ATOM 799 N N . LYS A 1 104 ? 2.058 6.169 13.218 1.00 93.69 104 LYS A N 1
ATOM 800 C CA . LYS A 1 104 ? 3.317 5.733 12.600 1.00 93.69 104 LYS A CA 1
ATOM 801 C C . LYS A 1 104 ? 3.440 6.287 11.182 1.00 93.69 104 LYS A C 1
ATOM 803 O O . LYS A 1 104 ? 2.438 6.548 10.517 1.00 93.69 104 LYS A O 1
ATOM 808 N N . SER A 1 105 ? 4.676 6.434 10.691 1.00 94.19 105 SER A N 1
ATOM 809 C CA . SER A 1 105 ? 4.885 6.832 9.292 1.00 94.19 105 SER A CA 1
ATOM 810 C C . SER A 1 105 ? 4.280 5.792 8.349 1.00 94.19 105 SER A C 1
ATOM 812 O O . SER A 1 105 ? 4.422 4.586 8.565 1.00 94.19 105 SER A O 1
ATOM 814 N N . SER A 1 106 ? 3.623 6.264 7.289 1.00 93.31 106 SER A N 1
ATOM 815 C CA . SER A 1 106 ? 3.106 5.414 6.211 1.00 93.31 106 SER A CA 1
ATOM 816 C C . SER A 1 106 ? 4.225 4.737 5.415 1.00 93.31 106 SER A C 1
ATOM 818 O O . SER A 1 106 ? 3.998 3.677 4.836 1.00 93.31 106 SER A O 1
ATOM 820 N N . PHE A 1 107 ? 5.426 5.323 5.406 1.00 95.88 107 PHE A N 1
ATOM 821 C CA . PHE A 1 107 ? 6.586 4.771 4.721 1.00 95.88 107 PHE A CA 1
ATOM 822 C C . PHE A 1 107 ? 7.501 4.015 5.680 1.00 95.88 107 PHE A C 1
ATOM 824 O O . PHE A 1 107 ? 7.884 4.520 6.735 1.00 95.88 107 PHE A O 1
ATOM 831 N N . ASP A 1 108 ? 7.890 2.818 5.256 1.00 95.19 108 ASP A N 1
ATOM 832 C CA . ASP A 1 108 ? 8.884 1.982 5.909 1.00 95.19 108 ASP A CA 1
ATOM 833 C C . ASP A 1 108 ? 9.484 1.041 4.860 1.00 95.19 108 ASP A C 1
ATOM 835 O O . ASP A 1 108 ? 8.757 0.456 4.049 1.00 95.19 108 ASP A O 1
ATOM 839 N N . ALA A 1 109 ? 10.811 0.949 4.833 1.00 94.75 109 ALA A N 1
ATOM 840 C CA . ALA A 1 109 ? 11.530 0.174 3.830 1.00 94.75 109 ALA A CA 1
ATOM 841 C C . ALA A 1 109 ? 11.281 -1.332 3.993 1.00 94.75 109 ALA A C 1
ATOM 843 O O . ALA A 1 109 ? 11.242 -2.050 2.994 1.00 94.75 109 ALA A O 1
ATOM 844 N N . ASP A 1 110 ? 11.050 -1.790 5.226 1.00 94.88 110 ASP A N 1
ATOM 845 C CA . ASP A 1 110 ? 10.877 -3.209 5.543 1.00 94.88 110 ASP A CA 1
ATOM 846 C C . ASP A 1 110 ? 9.475 -3.735 5.187 1.00 94.88 110 ASP A C 1
ATOM 848 O O . ASP A 1 110 ? 9.263 -4.945 5.096 1.00 94.88 110 ASP A O 1
ATOM 852 N N . LEU A 1 111 ? 8.519 -2.843 4.891 1.00 94.88 111 LEU A N 1
ATOM 853 C CA . LEU A 1 111 ? 7.174 -3.218 4.433 1.00 94.88 111 LEU A CA 1
ATOM 854 C C . LEU A 1 111 ? 7.148 -3.792 3.012 1.00 94.88 111 LEU A C 1
ATOM 856 O O . LEU A 1 111 ? 6.164 -4.426 2.617 1.00 94.88 111 LEU A O 1
ATOM 860 N N . ALA A 1 112 ? 8.180 -3.524 2.212 1.00 95.94 112 ALA A N 1
ATOM 861 C CA . ALA A 1 112 ? 8.258 -3.970 0.832 1.00 95.94 112 ALA A CA 1
ATOM 862 C C . ALA A 1 112 ? 9.377 -4.997 0.650 1.00 95.94 112 ALA A C 1
ATOM 864 O O . ALA A 1 112 ? 10.526 -4.780 1.025 1.00 95.94 112 ALA A O 1
ATOM 865 N N . ASP A 1 113 ? 9.046 -6.119 0.011 1.00 95.50 113 ASP A N 1
ATOM 866 C CA . ASP A 1 113 ? 10.032 -7.148 -0.314 1.00 95.50 113 ASP A CA 1
ATOM 867 C C . ASP A 1 113 ? 11.118 -6.587 -1.249 1.00 95.50 113 ASP A C 1
ATOM 869 O O . ASP A 1 113 ? 10.824 -5.879 -2.220 1.00 95.50 113 ASP A O 1
ATOM 873 N N . LYS A 1 114 ? 12.379 -6.951 -0.977 1.00 94.31 114 LYS A N 1
ATOM 874 C CA . LYS A 1 114 ? 13.567 -6.504 -1.723 1.00 94.31 114 LYS A CA 1
ATOM 875 C C . LYS A 1 114 ? 13.428 -6.684 -3.233 1.00 94.31 114 LYS A C 1
ATOM 877 O O . LYS A 1 114 ? 13.954 -5.872 -3.983 1.00 94.31 114 LYS A O 1
ATOM 882 N N . ARG A 1 115 ? 12.686 -7.696 -3.696 1.00 94.94 115 ARG A N 1
ATOM 883 C CA . ARG A 1 115 ? 12.459 -7.931 -5.134 1.00 94.94 115 ARG A CA 1
ATOM 884 C C . ARG A 1 115 ? 11.813 -6.744 -5.859 1.00 94.94 115 ARG A C 1
ATOM 886 O O . ARG A 1 115 ? 11.915 -6.645 -7.077 1.00 94.94 115 ARG A O 1
ATOM 893 N N . TRP A 1 116 ? 11.111 -5.877 -5.128 1.00 95.69 116 TRP A N 1
ATOM 894 C CA . TRP A 1 116 ? 10.409 -4.722 -5.680 1.00 95.69 116 TRP A CA 1
ATOM 895 C C . TRP A 1 116 ? 11.186 -3.420 -5.596 1.00 95.69 116 TRP A C 1
ATOM 897 O O . TRP A 1 116 ? 10.698 -2.415 -6.120 1.00 95.69 116 TRP A O 1
ATOM 907 N N . THR A 1 117 ? 12.354 -3.408 -4.955 1.00 95.50 117 THR A N 1
ATOM 908 C CA . THR A 1 117 ? 13.143 -2.187 -4.828 1.00 95.50 117 THR A CA 1
ATOM 909 C C . THR A 1 117 ? 13.811 -1.846 -6.154 1.00 95.50 117 THR A C 1
ATOM 911 O O . THR A 1 117 ? 14.223 -2.720 -6.925 1.00 95.50 117 THR A O 1
ATOM 914 N N . ALA A 1 118 ? 13.943 -0.549 -6.429 1.00 92.69 118 ALA A N 1
ATOM 915 C CA 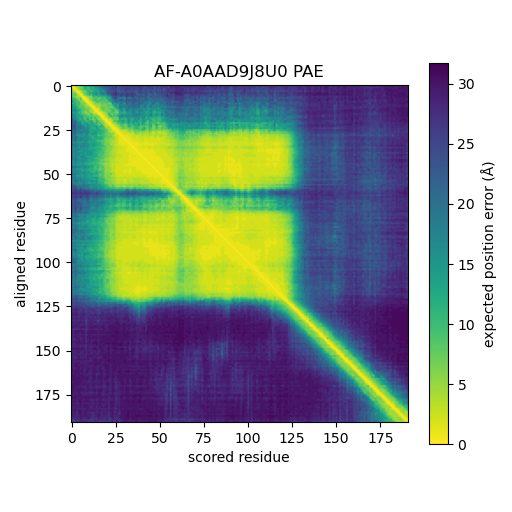. ALA A 1 118 ? 14.632 -0.070 -7.623 1.00 92.69 118 ALA A CA 1
ATOM 916 C C . ALA A 1 118 ? 16.087 -0.573 -7.670 1.00 92.69 118 ALA A C 1
ATOM 918 O O . ALA A 1 118 ? 16.574 -0.971 -8.728 1.00 92.69 118 ALA A O 1
ATOM 919 N N . SER A 1 119 ? 16.750 -0.641 -6.510 1.00 90.88 119 SER A N 1
ATOM 920 C CA . SER A 1 119 ? 18.116 -1.157 -6.378 1.00 90.88 119 SER A CA 1
ATOM 921 C C . SER A 1 119 ? 18.252 -2.603 -6.863 1.00 90.88 119 SER A C 1
ATOM 923 O O . SER A 1 119 ? 19.154 -2.899 -7.643 1.00 90.88 119 SER A O 1
ATOM 925 N N . TYR A 1 120 ? 17.331 -3.492 -6.479 1.00 90.88 120 TYR A N 1
ATOM 926 C CA . TYR A 1 120 ? 17.369 -4.900 -6.875 1.00 90.88 120 TYR A CA 1
ATOM 927 C C . TYR A 1 120 ? 17.176 -5.088 -8.386 1.00 90.88 120 TYR A C 1
ATOM 929 O O . TYR A 1 120 ? 17.868 -5.892 -9.019 1.00 90.88 120 TYR A O 1
ATOM 937 N N . SER A 1 121 ? 16.266 -4.311 -8.982 1.00 83.19 121 SER A N 1
ATOM 938 C CA . SER A 1 121 ? 16.008 -4.364 -10.422 1.00 83.19 121 SER A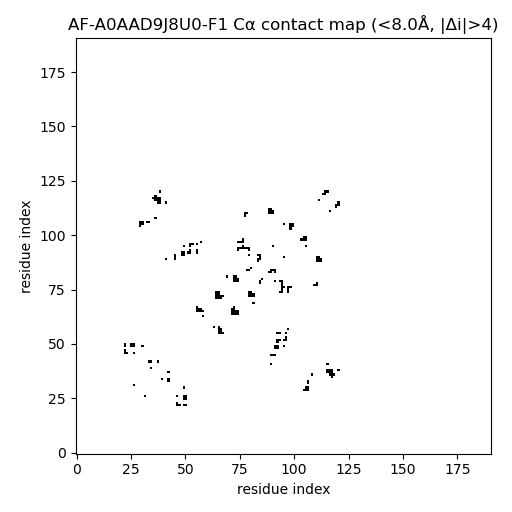 CA 1
ATOM 939 C C . SER A 1 121 ? 17.211 -3.917 -11.250 1.00 83.19 121 SER A C 1
ATOM 941 O O . SER A 1 121 ? 17.416 -4.460 -12.330 1.00 83.19 121 SER A O 1
ATOM 943 N N . MET A 1 122 ? 17.990 -2.941 -10.778 1.00 74.56 122 MET A N 1
ATOM 944 C CA . MET A 1 122 ? 19.164 -2.447 -11.507 1.00 74.56 122 MET A CA 1
ATOM 945 C C . MET A 1 122 ? 20.354 -3.407 -11.400 1.00 74.56 122 MET A C 1
ATOM 947 O O . MET A 1 122 ? 21.087 -3.576 -12.368 1.00 74.56 122 MET A O 1
ATOM 951 N N . SER A 1 123 ? 20.522 -4.089 -10.264 1.00 71.81 123 SER A N 1
ATOM 952 C CA . SER A 1 123 ? 21.602 -5.069 -10.078 1.00 71.81 123 SER A CA 1
ATOM 953 C C . SER A 1 123 ? 21.380 -6.391 -10.820 1.00 71.81 123 SER A C 1
ATOM 955 O O . SER A 1 123 ? 22.341 -7.109 -11.077 1.00 71.81 123 SER A O 1
ATOM 957 N N . SER A 1 124 ? 20.133 -6.725 -11.169 1.00 60.31 124 SER A N 1
ATOM 958 C CA . SER A 1 124 ? 19.790 -7.981 -11.859 1.00 60.31 124 SER A CA 1
ATOM 959 C C . SER A 1 124 ? 19.917 -7.900 -13.386 1.00 60.31 124 SER A C 1
ATOM 961 O O . SER A 1 124 ? 19.796 -8.917 -14.069 1.00 60.31 124 SER A O 1
ATOM 963 N N . VAL A 1 125 ? 20.177 -6.710 -13.937 1.00 60.91 125 VAL A N 1
ATOM 964 C CA . VAL A 1 125 ? 20.548 -6.549 -15.346 1.00 60.91 125 VAL A CA 1
ATOM 965 C C . VAL A 1 125 ? 22.042 -6.834 -15.453 1.00 60.91 125 VAL A C 1
ATOM 967 O O . VAL A 1 125 ? 22.871 -5.931 -15.371 1.00 60.91 125 VAL A O 1
ATOM 970 N N . ALA A 1 126 ? 22.398 -8.112 -15.597 1.00 56.72 126 ALA A N 1
ATOM 971 C CA . ALA A 1 126 ? 23.737 -8.469 -16.046 1.00 56.72 126 ALA A CA 1
ATOM 972 C C . ALA A 1 126 ? 24.026 -7.706 -17.357 1.00 56.72 126 ALA A C 1
ATOM 974 O O . ALA A 1 126 ? 23.135 -7.641 -18.216 1.00 56.72 126 ALA A O 1
ATOM 975 N N . PRO A 1 127 ? 25.214 -7.095 -17.531 1.00 50.09 127 PRO A N 1
ATOM 976 C CA . PRO A 1 127 ? 25.569 -6.493 -18.807 1.00 50.09 127 PRO A CA 1
ATOM 977 C C . PRO A 1 127 ? 25.441 -7.579 -19.872 1.00 50.09 127 PRO A C 1
ATOM 979 O O . PRO A 1 127 ? 25.915 -8.693 -19.662 1.00 50.09 127 PRO A O 1
ATOM 982 N N . ALA A 1 128 ? 24.742 -7.268 -20.965 1.00 53.12 128 ALA A N 1
ATOM 983 C CA . ALA A 1 128 ? 24.554 -8.178 -22.083 1.00 53.12 128 ALA A CA 1
ATOM 984 C C . ALA A 1 128 ? 25.921 -8.724 -22.513 1.00 53.12 128 ALA A C 1
ATOM 986 O O . ALA A 1 128 ? 26.710 -8.018 -23.143 1.00 53.12 128 ALA A O 1
ATOM 987 N N . GLU A 1 129 ? 26.219 -9.961 -22.114 1.00 50.75 129 GLU A N 1
ATOM 988 C CA . GLU A 1 129 ? 27.403 -10.662 -22.568 1.00 50.75 129 GLU A CA 1
ATOM 989 C C . GLU A 1 129 ? 27.286 -10.771 -24.085 1.00 50.75 129 GLU A C 1
ATOM 991 O O . GLU A 1 129 ? 26.302 -11.276 -24.632 1.00 50.75 129 GLU A O 1
ATOM 996 N N . SER A 1 130 ? 28.272 -10.176 -24.746 1.00 45.53 130 SER A N 1
ATOM 997 C CA . SER A 1 130 ? 28.468 -10.164 -26.184 1.00 45.53 130 SER A CA 1
ATOM 998 C C . SER A 1 130 ? 28.130 -11.526 -26.795 1.00 45.53 130 SER A C 1
ATOM 1000 O O . SER A 1 130 ? 28.732 -12.542 -26.447 1.00 45.53 130 SER A O 1
ATOM 1002 N N . LEU A 1 131 ? 27.163 -11.542 -27.714 1.00 48.12 131 LEU A N 1
ATOM 1003 C CA . LEU A 1 131 ? 26.826 -12.702 -28.531 1.00 48.12 131 LEU A CA 1
ATOM 1004 C C . LEU A 1 131 ? 28.067 -13.139 -29.325 1.00 48.12 131 LEU A C 1
ATOM 1006 O O . LEU A 1 131 ? 28.341 -12.595 -30.394 1.00 48.12 131 LEU A O 1
ATOM 1010 N N . GLN A 1 132 ? 28.799 -14.145 -28.849 1.00 47.59 132 GLN A N 1
ATOM 1011 C CA . GLN A 1 132 ? 29.663 -14.933 -29.724 1.00 47.59 132 GLN A CA 1
ATOM 1012 C C . GLN A 1 132 ? 28.918 -16.190 -30.194 1.00 47.59 132 GLN A C 1
ATOM 1014 O O . GLN A 1 132 ? 28.360 -16.920 -29.372 1.00 47.59 132 GLN A O 1
ATOM 1019 N N . PRO A 1 133 ? 28.907 -16.485 -31.508 1.00 45.28 133 PRO A N 1
ATOM 1020 C CA . PRO A 1 133 ? 28.372 -17.731 -32.016 1.00 45.28 133 PRO A CA 1
ATOM 1021 C C . PRO A 1 133 ? 29.442 -18.811 -31.845 1.00 45.28 133 PRO A C 1
ATOM 1023 O O . PRO A 1 133 ? 30.439 -18.823 -32.562 1.00 45.28 133 PRO A O 1
ATOM 1026 N N . SER A 1 134 ? 29.242 -19.745 -30.918 1.00 40.31 134 SER A N 1
ATOM 1027 C CA . SER A 1 134 ? 29.999 -20.996 -30.934 1.00 40.31 134 SER A CA 1
ATOM 1028 C C . SER A 1 134 ? 29.054 -22.183 -30.855 1.00 40.31 134 SER A C 1
ATOM 1030 O O . SER A 1 134 ? 28.330 -22.397 -29.886 1.00 40.31 134 SER A O 1
ATOM 1032 N N . GLN A 1 135 ? 29.022 -22.907 -31.967 1.00 44.88 135 GLN A N 1
ATOM 1033 C CA . GLN A 1 135 ? 28.228 -24.096 -32.212 1.00 44.88 135 GLN A CA 1
ATOM 1034 C C . GLN A 1 135 ? 28.783 -25.287 -31.416 1.00 44.88 135 GLN A C 1
ATOM 1036 O O . GLN A 1 135 ? 29.971 -25.575 -31.521 1.00 44.88 135 GLN A O 1
ATOM 1041 N N . LYS A 1 136 ? 27.919 -26.054 -30.736 1.00 36.34 136 LYS A N 1
ATOM 1042 C CA . LYS A 1 136 ? 27.902 -27.536 -30.769 1.00 36.34 136 LYS A CA 1
ATOM 1043 C C . LYS A 1 136 ? 26.701 -28.107 -29.989 1.00 36.34 136 LYS A C 1
ATOM 1045 O O . LYS A 1 136 ? 26.155 -27.413 -29.138 1.00 36.34 136 LYS A O 1
ATOM 1050 N N . PRO A 1 137 ? 26.238 -29.331 -30.318 1.00 41.25 137 PRO A N 1
ATOM 1051 C CA . PRO A 1 137 ? 24.851 -29.748 -30.154 1.00 41.25 137 PRO A CA 1
ATOM 1052 C C . PRO A 1 137 ? 24.546 -30.339 -28.778 1.00 41.25 137 PRO A C 1
ATOM 1054 O O . PRO A 1 137 ? 25.389 -30.961 -28.135 1.00 41.25 137 PRO A O 1
ATOM 1057 N N . SER A 1 138 ? 23.278 -30.192 -28.399 1.00 45.88 138 SER A N 1
ATOM 1058 C CA . SER A 1 138 ? 22.625 -30.807 -27.245 1.00 45.88 138 SER A CA 1
ATOM 1059 C C . SER A 1 138 ? 22.736 -32.334 -27.212 1.00 45.88 138 SER A C 1
ATOM 1061 O O . SER A 1 138 ? 22.712 -32.985 -28.258 1.00 45.88 138 SER A O 1
ATOM 1063 N N . PRO A 1 139 ? 22.598 -32.909 -26.009 1.00 43.62 139 PRO A N 1
ATOM 1064 C CA . PRO A 1 139 ? 21.706 -34.045 -25.816 1.00 43.62 139 PRO A CA 1
ATOM 1065 C C . PRO A 1 139 ? 20.461 -33.634 -25.023 1.00 43.62 139 PRO A C 1
ATOM 1067 O O . PRO A 1 139 ? 20.498 -32.813 -24.110 1.00 43.62 139 PRO A O 1
ATOM 1070 N N . ARG A 1 140 ? 19.338 -34.216 -25.432 1.00 42.34 140 ARG A N 1
ATOM 1071 C CA . ARG A 1 140 ? 17.985 -34.055 -24.890 1.00 42.34 140 ARG A CA 1
ATOM 1072 C C . ARG A 1 140 ? 17.749 -35.034 -23.727 1.00 42.34 140 ARG A C 1
ATOM 1074 O O . ARG A 1 140 ? 18.425 -36.054 -23.669 1.00 42.34 140 ARG A O 1
ATOM 1081 N N . LEU A 1 141 ? 16.653 -34.781 -22.989 1.00 37.81 141 LEU A N 1
ATOM 1082 C CA . LEU A 1 141 ? 15.907 -35.625 -22.019 1.00 37.81 141 LEU A CA 1
ATOM 1083 C C . LEU A 1 141 ? 16.264 -35.311 -20.548 1.00 37.81 141 LEU A C 1
ATOM 1085 O O . LEU A 1 141 ? 17.429 -35.346 -20.196 1.00 37.81 141 LEU A O 1
ATOM 1089 N N . GLN A 1 1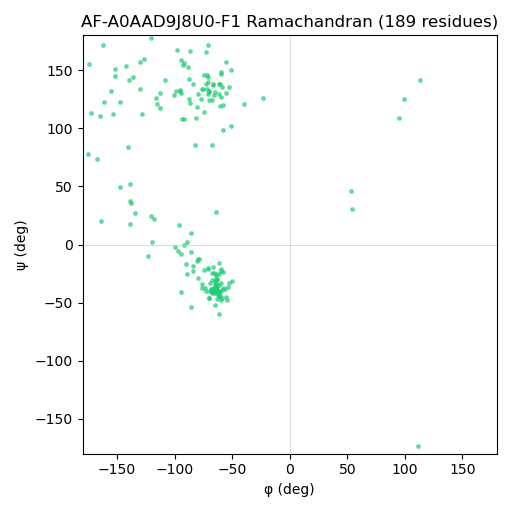42 ? 15.352 -34.998 -19.617 1.00 47.97 142 GLN A N 1
ATOM 1090 C CA . GLN A 1 142 ? 13.881 -35.024 -19.571 1.00 47.97 142 GLN A CA 1
ATOM 1091 C C . GLN A 1 142 ? 13.354 -34.134 -18.406 1.00 47.97 142 GLN A C 1
ATOM 1093 O O . GLN A 1 142 ? 14.149 -33.674 -17.588 1.00 47.97 142 GLN A O 1
ATOM 1098 N N . PRO A 1 143 ? 12.028 -33.891 -18.309 1.00 47.81 143 PRO A N 1
ATOM 1099 C CA . PRO A 1 143 ? 11.405 -33.014 -17.320 1.00 47.81 143 PRO A CA 1
ATOM 1100 C C . PRO A 1 143 ? 10.910 -33.787 -16.090 1.00 47.81 143 PRO A C 1
ATOM 1102 O O . PRO A 1 143 ? 10.183 -34.766 -16.234 1.00 47.81 143 PRO A O 1
ATOM 1105 N N . SER A 1 144 ? 11.211 -33.306 -14.882 1.00 37.59 144 SER A N 1
ATOM 1106 C CA . SER A 1 144 ? 10.355 -33.525 -13.710 1.00 37.59 144 SER A CA 1
ATOM 1107 C C . SER A 1 144 ? 10.856 -32.706 -12.527 1.00 37.59 144 SER A C 1
ATOM 1109 O O . SER A 1 144 ? 11.913 -33.007 -11.988 1.00 37.59 144 SER A O 1
ATOM 1111 N N . GLN A 1 145 ? 10.088 -31.705 -12.094 1.00 41.72 145 GLN A N 1
ATOM 1112 C CA . GLN A 1 145 ? 9.738 -31.580 -10.680 1.00 41.72 145 GLN A CA 1
ATOM 1113 C C . GLN A 1 145 ? 8.519 -30.670 -10.504 1.00 41.72 145 GLN A C 1
ATOM 1115 O O . GLN A 1 145 ? 8.436 -29.541 -10.981 1.00 41.72 145 GLN A O 1
ATOM 1120 N N . LYS A 1 146 ? 7.530 -31.287 -9.868 1.00 42.78 146 LYS A N 1
ATOM 1121 C CA . LYS A 1 146 ? 6.182 -30.838 -9.548 1.00 42.78 146 LYS A CA 1
ATOM 1122 C C . LYS A 1 146 ? 6.233 -29.760 -8.451 1.00 42.78 146 LYS A C 1
ATOM 1124 O O . LYS A 1 146 ? 7.062 -29.881 -7.552 1.00 42.78 146 LYS A O 1
ATOM 1129 N N . PRO A 1 147 ? 5.354 -28.745 -8.479 1.00 39.47 147 PRO A N 1
ATOM 1130 C CA . PRO A 1 147 ? 5.299 -27.729 -7.434 1.00 39.47 147 PRO A CA 1
ATOM 1131 C C . PRO A 1 147 ? 4.845 -28.316 -6.090 1.00 39.47 147 PRO A C 1
ATOM 1133 O O . PRO A 1 147 ? 3.913 -29.123 -6.026 1.00 39.47 147 PRO A O 1
ATOM 1136 N N . SER A 1 148 ? 5.515 -27.883 -5.022 1.00 45.94 148 SER A N 1
ATOM 1137 C CA . SER A 1 148 ? 5.177 -28.171 -3.628 1.00 45.94 148 SER A CA 1
ATOM 1138 C C . SER A 1 148 ? 3.755 -27.685 -3.293 1.00 45.94 148 SER A C 1
ATOM 1140 O O . SER A 1 148 ? 3.404 -26.561 -3.663 1.00 45.94 148 SER A O 1
ATOM 1142 N N . PRO A 1 149 ? 2.923 -28.474 -2.587 1.00 42.81 149 PRO A N 1
ATOM 1143 C CA . PRO A 1 149 ? 1.596 -28.041 -2.175 1.00 42.81 149 PRO A CA 1
ATOM 1144 C C . PRO A 1 149 ? 1.672 -27.069 -0.994 1.00 42.81 149 PRO A C 1
ATOM 1146 O O . PRO A 1 149 ? 2.359 -27.321 -0.004 1.00 42.81 149 PRO A O 1
ATOM 1149 N N . CYS A 1 150 ? 0.913 -25.979 -1.089 1.00 33.41 150 CYS A N 1
ATOM 1150 C CA . CYS A 1 150 ? 0.578 -25.130 0.046 1.00 33.41 150 CYS A CA 1
ATOM 1151 C C . CYS A 1 150 ? -0.279 -25.942 1.034 1.00 33.41 150 CYS A C 1
ATOM 1153 O O . CYS A 1 150 ? -1.234 -26.611 0.631 1.00 33.41 150 CYS A O 1
ATOM 1155 N N . LEU A 1 151 ? 0.092 -25.909 2.312 1.00 39.69 151 LEU A N 1
ATOM 1156 C CA . LEU A 1 151 ? -0.587 -26.589 3.413 1.00 39.69 151 LEU A CA 1
ATOM 1157 C C . LEU A 1 151 ? -2.057 -26.141 3.503 1.00 39.69 151 LEU A C 1
ATOM 1159 O O . LEU A 1 151 ? -2.342 -24.966 3.722 1.00 39.69 151 LEU A O 1
ATOM 1163 N N . GLN A 1 152 ? -2.989 -27.085 3.368 1.00 48.62 152 GLN A N 1
ATOM 1164 C CA . GLN A 1 152 ? -4.376 -26.908 3.803 1.00 48.62 152 GLN A CA 1
ATOM 1165 C C . GLN A 1 152 ? -4.512 -27.302 5.277 1.00 48.62 152 GLN A C 1
ATOM 1167 O O . GLN A 1 152 ? -3.997 -28.352 5.665 1.00 48.62 152 GLN A O 1
ATOM 1172 N N . PRO A 1 153 ? -5.337 -26.591 6.056 1.00 36.84 153 PRO A N 1
ATOM 1173 C CA . PRO A 1 153 ? -6.087 -27.210 7.135 1.00 36.84 153 PRO A CA 1
ATOM 1174 C C . PRO A 1 153 ? -7.474 -27.603 6.617 1.00 36.84 153 PRO A C 1
ATOM 1176 O O . PRO A 1 153 ? -8.345 -26.770 6.373 1.00 36.84 153 PRO A O 1
ATOM 1179 N N . SER A 1 154 ? -7.663 -28.908 6.450 1.00 37.84 154 SER A N 1
ATOM 1180 C CA . SER A 1 154 ? -8.974 -29.547 6.395 1.00 37.84 154 SER A CA 1
ATOM 1181 C C . SER A 1 154 ? -9.539 -29.596 7.807 1.00 37.84 154 SER A C 1
ATOM 1183 O O . SER A 1 154 ? -8.972 -30.333 8.600 1.00 37.84 154 SER A O 1
ATOM 1185 N N . GLN A 1 155 ? -10.630 -28.874 8.100 1.00 38.75 155 GLN A N 1
ATOM 1186 C CA . GLN A 1 155 ? -11.663 -29.293 9.063 1.00 38.75 155 GLN A CA 1
ATOM 1187 C C . GLN A 1 155 ? -13.019 -28.647 8.710 1.00 38.75 155 GLN A C 1
ATOM 1189 O O . GLN A 1 155 ? -13.213 -27.442 8.842 1.00 38.75 155 GLN A O 1
ATOM 1194 N N . LYS A 1 156 ? -13.983 -29.476 8.282 1.00 38.59 156 LYS A N 1
ATOM 1195 C CA . LYS A 1 156 ? -15.420 -29.232 8.504 1.00 38.59 156 LYS A CA 1
ATOM 1196 C C . LYS A 1 156 ? -15.704 -29.478 9.995 1.00 38.59 156 LYS A C 1
ATOM 1198 O O . LYS A 1 156 ? -15.156 -30.431 10.546 1.00 38.59 156 LYS A O 1
ATOM 1203 N N . PRO A 1 157 ? -16.636 -28.729 10.604 1.00 37.34 157 PRO A N 1
ATOM 1204 C CA . PRO A 1 157 ? -17.937 -29.359 10.805 1.00 37.34 157 PRO A CA 1
ATOM 1205 C C . PRO A 1 157 ? -19.148 -28.472 10.487 1.00 37.34 157 PRO A C 1
ATOM 1207 O O . PRO A 1 157 ? -19.195 -27.271 10.724 1.00 37.34 157 PRO A O 1
ATOM 1210 N N . SER A 1 158 ? -20.146 -29.174 9.953 1.00 37.47 158 SER A N 1
ATOM 1211 C CA . SER A 1 158 ? -21.585 -28.926 9.994 1.00 37.47 158 SER A CA 1
ATOM 1212 C C . SER A 1 158 ? -22.065 -28.059 11.159 1.00 37.47 158 SER A C 1
ATOM 1214 O O . SER A 1 158 ? -21.937 -28.483 12.298 1.00 37.47 158 SER A O 1
ATOM 1216 N N . HIS A 1 159 ? -22.788 -26.976 10.865 1.00 39.78 159 HIS A N 1
ATOM 1217 C CA . HIS A 1 159 ? -23.960 -26.594 11.653 1.00 39.78 159 HIS A CA 1
ATOM 1218 C C . HIS A 1 159 ? -25.003 -25.920 10.759 1.00 39.78 159 HIS A C 1
ATOM 1220 O O . HIS A 1 159 ? -24.739 -24.936 10.074 1.00 39.78 159 HIS A O 1
ATOM 1226 N N . LYS A 1 160 ? -26.199 -26.511 10.761 1.00 43.19 160 LYS A N 1
ATOM 1227 C CA . LYS A 1 160 ? -27.426 -25.949 10.204 1.00 43.19 160 LYS A CA 1
ATOM 1228 C C . LYS A 1 160 ? -27.858 -24.785 11.098 1.00 43.19 160 LYS A C 1
ATOM 1230 O O . LYS A 1 160 ? -27.948 -24.976 12.308 1.00 43.19 160 LYS A O 1
ATOM 1235 N N . TYR A 1 161 ? -28.188 -23.639 10.517 1.00 43.06 161 TYR A N 1
ATOM 1236 C CA . TYR A 1 161 ? -29.118 -22.698 11.132 1.00 43.06 161 TYR A CA 1
ATOM 1237 C C . TYR A 1 161 ? -29.839 -21.876 10.071 1.00 43.06 161 TYR A C 1
ATOM 1239 O O . TYR A 1 161 ? -29.403 -21.702 8.935 1.00 43.06 161 TYR A O 1
ATOM 1247 N N . THR A 1 162 ? -31.034 -21.512 10.484 1.00 38.56 162 THR A N 1
ATOM 1248 C CA . THR A 1 162 ? -32.233 -21.295 9.702 1.00 38.56 162 THR A CA 1
ATOM 1249 C C . THR A 1 162 ? -32.357 -19.836 9.278 1.00 38.56 162 THR A C 1
ATOM 1251 O O . THR A 1 162 ? -31.827 -18.932 9.916 1.00 38.56 162 THR A O 1
ATOM 1254 N N . VAL A 1 163 ? -33.099 -19.630 8.193 1.00 45.00 163 VAL A N 1
ATOM 1255 C CA . VAL A 1 163 ? -33.603 -18.345 7.700 1.00 45.00 163 VAL A CA 1
ATOM 1256 C C . VAL A 1 163 ? -34.316 -17.563 8.815 1.00 45.00 163 VAL A C 1
ATOM 1258 O O . VAL A 1 163 ? -34.995 -18.166 9.648 1.00 45.00 163 VAL A O 1
ATOM 1261 N N . THR A 1 164 ? -34.262 -16.229 8.701 1.00 44.75 164 THR A N 1
ATOM 1262 C CA . THR A 1 164 ? -35.168 -15.188 9.248 1.00 44.75 164 THR A CA 1
ATOM 1263 C C . THR A 1 164 ? -34.528 -14.301 10.320 1.00 44.75 164 THR A C 1
ATOM 1265 O O . THR A 1 164 ? -33.842 -14.799 11.207 1.00 44.75 164 THR A O 1
ATOM 1268 N N . THR A 1 165 ? -34.871 -13.000 10.281 1.00 40.62 165 THR A N 1
ATOM 1269 C CA . THR A 1 165 ? -34.566 -11.904 11.240 1.00 40.62 165 THR A CA 1
ATOM 1270 C C . THR A 1 165 ? -33.307 -11.110 10.826 1.00 40.62 165 THR A C 1
ATOM 1272 O O . THR A 1 165 ? -32.207 -11.624 10.898 1.00 40.62 165 THR A O 1
ATOM 1275 N N . LEU A 1 166 ? -33.334 -9.859 10.347 1.00 40.12 166 LEU A N 1
ATOM 1276 C CA . LEU A 1 166 ? -34.252 -8.762 10.631 1.00 40.12 166 LEU A CA 1
ATOM 1277 C C . LEU A 1 166 ? -34.104 -7.649 9.562 1.00 40.12 166 LEU A C 1
ATOM 1279 O O . LEU A 1 166 ? -33.117 -6.913 9.527 1.00 40.12 166 LEU A O 1
ATOM 1283 N N . ILE A 1 167 ? -35.127 -7.487 8.724 1.00 52.66 167 ILE A N 1
ATOM 1284 C CA . ILE A 1 167 ? -35.444 -6.230 8.035 1.00 52.66 167 ILE A CA 1
ATOM 1285 C C . ILE A 1 167 ? -35.894 -5.252 9.127 1.00 52.66 167 ILE A C 1
ATOM 1287 O O . ILE A 1 167 ? -37.075 -5.205 9.438 1.00 52.66 167 ILE A O 1
ATOM 1291 N N . LEU A 1 168 ? -34.973 -4.542 9.790 1.00 47.72 168 LEU A N 1
ATOM 1292 C CA . LEU A 1 168 ? -35.329 -3.420 10.674 1.00 47.72 168 LEU A CA 1
ATOM 1293 C C . LEU A 1 168 ? -34.099 -2.585 11.077 1.00 47.72 168 LEU A C 1
ATOM 1295 O O . LEU A 1 168 ? -33.636 -2.673 12.209 1.00 47.72 168 LEU A O 1
ATOM 1299 N N . ARG A 1 169 ? -33.538 -1.768 10.171 1.00 45.12 169 ARG A N 1
ATOM 1300 C CA . ARG A 1 169 ? -32.692 -0.611 10.571 1.00 45.12 169 ARG A CA 1
ATOM 1301 C C . ARG A 1 169 ? -32.443 0.449 9.486 1.00 45.12 169 ARG A C 1
ATOM 1303 O O . ARG A 1 169 ? -31.534 1.257 9.620 1.00 45.12 169 ARG A O 1
ATOM 1310 N N . MET A 1 170 ? -33.278 0.505 8.445 1.00 42.88 170 MET A N 1
ATOM 1311 C CA . MET A 1 170 ? -33.210 1.539 7.393 1.00 42.88 170 MET A CA 1
ATOM 1312 C C . MET A 1 170 ? -34.167 2.732 7.613 1.00 42.88 170 MET A C 1
ATOM 1314 O O . MET A 1 170 ? -34.403 3.503 6.690 1.00 42.88 170 MET A O 1
ATOM 1318 N N . THR A 1 171 ? -34.712 2.935 8.819 1.00 48.19 171 THR A N 1
ATOM 1319 C CA . THR A 1 171 ? -35.721 3.989 9.086 1.00 48.19 171 THR A CA 1
ATOM 1320 C C . THR A 1 171 ? -35.485 4.826 10.351 1.00 48.19 171 THR A C 1
ATOM 1322 O O . THR A 1 171 ? -36.431 5.382 10.895 1.00 48.19 171 THR A O 1
ATOM 1325 N N . LEU A 1 172 ? -34.241 4.999 10.818 1.00 54.06 172 LEU A N 1
ATOM 1326 C CA . LEU A 1 172 ? -33.941 5.907 11.945 1.00 54.06 172 LEU A CA 1
ATOM 1327 C C . LEU A 1 172 ? -32.663 6.740 11.735 1.00 54.06 172 LEU A C 1
ATOM 1329 O O . LEU A 1 172 ? -31.785 6.792 12.588 1.00 54.06 172 LEU A O 1
ATOM 1333 N N . PHE A 1 173 ? -32.559 7.432 10.597 1.00 43.97 173 PHE A N 1
ATOM 1334 C CA . PHE A 1 173 ? -31.543 8.481 10.401 1.00 43.97 173 PHE A CA 1
ATOM 1335 C C . PHE A 1 173 ? -32.106 9.721 9.686 1.00 43.97 173 PHE A C 1
ATOM 1337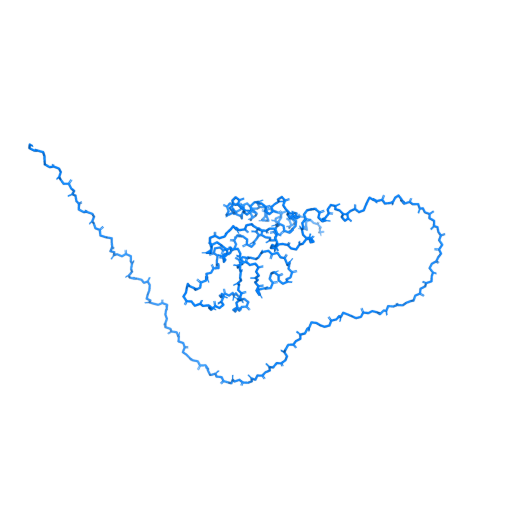 O O . PHE A 1 173 ? -31.439 10.354 8.875 1.00 43.97 173 PHE A O 1
ATOM 1344 N N . LYS A 1 174 ? -33.372 10.068 9.969 1.00 47.19 174 LYS A N 1
ATOM 1345 C CA . LYS A 1 174 ? -34.057 11.237 9.382 1.00 47.19 174 LYS A CA 1
ATOM 1346 C C . LYS A 1 174 ? -34.488 12.299 10.406 1.00 47.19 174 LYS A C 1
ATOM 1348 O O . LYS A 1 174 ? -35.379 13.080 10.105 1.00 47.19 174 LYS A O 1
ATOM 1353 N N . GLN A 1 175 ? -33.885 12.356 11.601 1.00 47.97 175 GLN A N 1
ATOM 1354 C CA . GLN A 1 175 ? -34.205 13.390 12.610 1.00 47.97 175 GLN A CA 1
ATOM 1355 C C . GLN A 1 175 ? -33.013 13.808 13.494 1.00 47.97 175 GLN A C 1
ATOM 1357 O O . GLN A 1 175 ? -33.122 13.872 14.715 1.00 47.97 175 GLN A O 1
ATOM 1362 N N . ARG A 1 176 ? -31.851 14.123 12.907 1.00 46.38 176 ARG A N 1
ATOM 1363 C CA . ARG A 1 176 ? -30.761 14.764 13.674 1.00 46.38 176 ARG A CA 1
ATOM 1364 C C . ARG A 1 176 ? -30.032 15.879 12.918 1.00 46.38 176 ARG A C 1
ATOM 1366 O O . ARG A 1 176 ? -28.826 16.026 13.047 1.00 46.38 176 ARG A O 1
ATOM 1373 N N . LEU A 1 177 ? -30.779 16.666 12.138 1.00 50.12 177 LEU A N 1
ATOM 1374 C CA . LEU A 1 177 ? -30.282 17.874 11.452 1.00 50.12 177 LEU A CA 1
ATOM 1375 C C . LEU A 1 177 ? -31.019 19.163 11.857 1.00 50.12 177 LEU A C 1
ATOM 1377 O O . LEU A 1 177 ? -31.043 20.125 11.100 1.00 50.12 177 LEU A O 1
ATOM 1381 N N . ILE A 1 178 ? -31.629 19.212 13.043 1.00 53.78 178 ILE A N 1
ATOM 1382 C CA . ILE A 1 178 ? -32.229 20.449 13.562 1.00 53.78 178 ILE A CA 1
ATOM 1383 C C . ILE A 1 178 ? -31.947 20.531 15.058 1.00 53.78 178 ILE A C 1
ATOM 1385 O O . ILE A 1 178 ? -32.754 20.076 15.858 1.00 53.78 178 ILE A O 1
ATOM 1389 N N . SER A 1 179 ? -30.772 21.037 15.431 1.00 42.44 179 SER A N 1
ATOM 1390 C CA . SER A 1 179 ? -30.501 21.688 16.726 1.00 42.44 179 SER A CA 1
ATOM 1391 C C . SER A 1 179 ? -29.070 22.226 16.720 1.00 42.44 179 SER A C 1
ATOM 1393 O O . SER A 1 179 ? -28.160 21.616 17.274 1.00 42.44 179 SER A O 1
ATOM 1395 N N . SER A 1 180 ? -28.868 23.368 16.062 1.00 45.22 180 SER A N 1
ATOM 1396 C CA . SER A 1 180 ? -27.697 24.212 16.314 1.00 45.22 180 SER A CA 1
ATOM 1397 C C . SER A 1 180 ? -28.031 25.163 17.470 1.00 45.22 180 SER A C 1
ATOM 1399 O O . SER A 1 180 ? -29.039 25.870 17.374 1.00 45.22 180 SER A O 1
ATOM 1401 N N . PRO A 1 181 ? -27.240 25.220 18.553 1.00 50.44 181 PRO A N 1
ATOM 1402 C CA . PRO A 1 181 ? -27.411 26.237 19.582 1.00 50.44 181 PRO A CA 1
ATOM 1403 C C . PRO A 1 181 ? -26.886 27.600 19.101 1.00 50.44 181 PRO A C 1
ATOM 1405 O O . PRO A 1 181 ? -25.807 27.712 18.523 1.00 50.44 181 PRO A O 1
ATOM 1408 N N . LYS A 1 182 ? -27.695 28.637 19.343 1.00 51.59 182 LYS A N 1
ATOM 1409 C CA . LYS A 1 182 ? -27.389 30.057 19.132 1.00 51.59 182 LYS A CA 1
ATOM 1410 C C . LYS A 1 182 ? -26.348 30.518 20.162 1.00 51.59 182 LYS A C 1
ATOM 1412 O O . LYS A 1 182 ? -26.530 30.281 21.353 1.00 51.59 182 LYS A O 1
ATOM 1417 N N . TYR A 1 183 ? -25.296 31.199 19.715 1.00 50.91 183 TYR A N 1
ATOM 1418 C CA . TYR A 1 183 ? -24.343 31.896 20.587 1.00 50.91 183 TYR A CA 1
ATOM 1419 C C . TYR A 1 183 ? -24.996 33.145 21.210 1.00 50.91 183 TYR A C 1
ATOM 1421 O O . TYR A 1 183 ? -25.713 33.849 20.493 1.00 50.91 183 TYR A O 1
ATOM 1429 N N . PRO A 1 184 ? -24.759 33.462 22.497 1.00 57.50 184 PRO A N 1
ATOM 1430 C CA . PRO A 1 184 ? -25.179 34.730 23.076 1.00 57.50 184 PRO A CA 1
ATOM 1431 C C . PRO A 1 184 ? -24.172 35.857 22.801 1.00 57.50 184 PRO A C 1
ATOM 1433 O O . PRO A 1 184 ? -22.956 35.693 22.889 1.00 57.50 184 PRO A O 1
ATOM 1436 N N . THR A 1 185 ? -24.738 37.015 22.479 1.00 51.78 185 THR A N 1
ATOM 1437 C CA . THR A 1 185 ? -24.102 38.311 22.242 1.00 51.78 185 THR A CA 1
ATOM 1438 C C . THR A 1 185 ? -23.503 38.869 23.536 1.00 51.78 185 THR A C 1
ATOM 1440 O O . THR A 1 185 ? -24.219 39.034 24.520 1.00 51.78 185 THR A O 1
ATOM 1443 N N . SER A 1 186 ? -22.206 39.186 23.534 1.00 53.47 186 SER A N 1
ATOM 1444 C CA . SER A 1 186 ? -21.543 39.909 24.626 1.00 53.47 186 SER A CA 1
ATOM 1445 C C . SER A 1 186 ? -21.587 41.412 24.345 1.00 53.47 186 SER A C 1
ATOM 1447 O O . SER A 1 186 ? -20.928 41.904 23.429 1.00 53.47 186 SER A O 1
ATOM 1449 N N . THR A 1 187 ? -22.408 42.134 25.102 1.00 57.38 187 THR A N 1
ATOM 1450 C CA . THR A 1 187 ? -22.434 43.600 25.165 1.00 57.38 187 THR A CA 1
ATOM 1451 C C . THR A 1 187 ? -21.323 44.100 26.085 1.00 57.38 187 THR A C 1
ATOM 1453 O O . THR A 1 187 ? -21.338 43.818 27.281 1.00 57.38 187 THR A O 1
ATOM 1456 N N . PHE A 1 188 ? -20.390 44.878 25.536 1.00 54.81 188 PHE A N 1
ATOM 1457 C CA . PHE A 1 188 ? -19.477 45.715 26.312 1.00 54.81 188 PHE A CA 1
ATOM 1458 C C . PHE A 1 188 ? -20.222 46.964 26.803 1.00 54.81 188 PHE A C 1
ATOM 1460 O O . PHE A 1 188 ? -20.782 47.70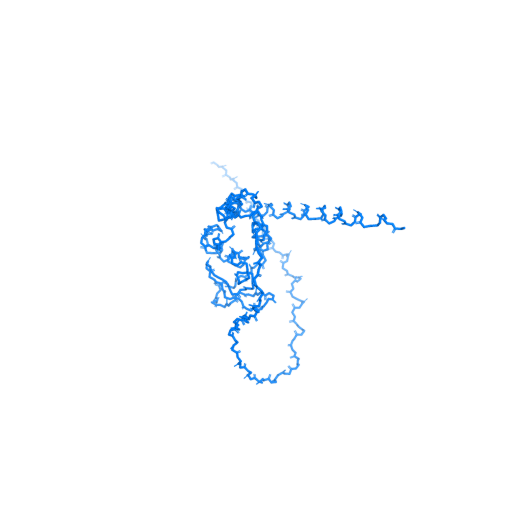8 25.999 1.00 54.81 188 PHE A O 1
ATOM 1467 N N . VAL A 1 189 ? -20.199 47.199 28.115 1.00 59.00 189 VAL A N 1
ATOM 1468 C CA . VAL A 1 189 ? -20.520 48.487 28.744 1.00 59.00 189 VAL A CA 1
ATOM 146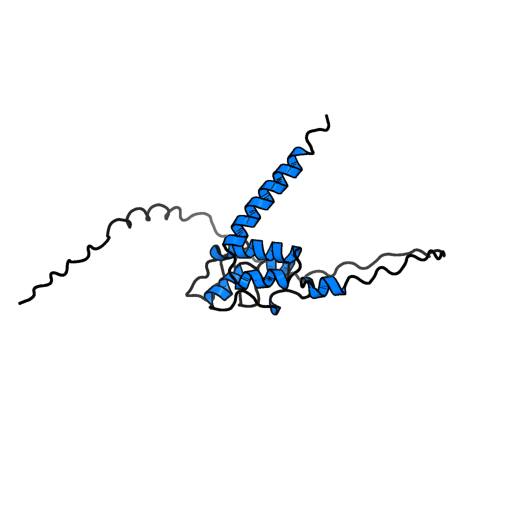9 C C . VAL A 1 189 ? -19.222 48.999 29.356 1.00 59.00 189 VAL A C 1
ATOM 1471 O O . VAL A 1 189 ? -18.649 48.347 30.224 1.00 59.00 189 VAL A O 1
ATOM 1474 N N . THR A 1 190 ? -18.747 50.145 28.880 1.00 57.75 190 THR A N 1
ATOM 1475 C CA . THR A 1 190 ? -17.692 50.934 29.522 1.00 57.75 190 THR A CA 1
ATOM 1476 C C . THR A 1 190 ? -18.345 52.083 30.277 1.00 57.75 190 THR A C 1
ATOM 1478 O O . THR A 1 190 ? -19.164 52.808 29.710 1.00 57.75 190 THR A O 1
ATOM 1481 N N . SER A 1 191 ? -17.986 52.235 31.547 1.00 64.25 191 SER A N 1
ATOM 1482 C CA . SER A 1 191 ? -18.180 53.438 32.361 1.00 64.25 191 SER A CA 1
ATOM 1483 C C . SER A 1 191 ? -16.819 53.899 32.851 1.00 64.25 191 SER A C 1
ATOM 1485 O O . SER A 1 191 ? -15.967 53.007 33.070 1.00 64.25 191 SER A O 1
#

Solvent-accessible surface area (backbone atoms only — not comparable to full-atom values): 12824 Å² total; per-residue (Å²): 142,82,75,71,76,67,57,57,58,57,54,52,52,54,55,54,54,56,56,52,54,63,36,60,73,70,52,51,81,50,54,54,53,43,61,79,45,26,29,73,71,56,32,53,55,39,48,61,24,57,61,45,17,88,76,58,66,70,70,92,86,51,98,61,54,33,76,46,99,90,42,76,27,56,70,42,76,79,46,54,70,48,71,56,34,73,72,68,37,36,62,37,28,62,26,43,36,47,17,54,74,68,75,41,71,70,55,60,77,86,44,40,46,65,85,41,24,37,68,49,60,60,69,66,58,68,77,81,73,76,89,72,94,77,91,81,84,84,85,85,90,83,90,86,85,79,83,82,81,80,87,77,86,89,78,88,80,90,78,92,80,77,90,84,89,77,99,77,80,93,84,84,88,87,84,86,89,82,83,82,84,81,82,84,84,84,81,89,82,87,131